Protein AF-A0A257YPQ4-F1 (afdb_monomer)

pLDDT: mean 84.29, std 14.27, range [33.12, 97.5]

Secondary structure (DSSP, 8-state):
-TTSSHHHHHHHHHHHH-PPTT--TTGGGS-GGG-SSSS-GGG--HHHHHHHS-TT--S--EEEE--HHHHHHHHHHIIIIIS--S-TT--HHHHHHHHHHTTTT-TTEEEETSS-GGGTS-TTSEEEEGGG-STTHHHHHHHHHTS--S-S-----S-S-SSTTPPPP---HHHHHHHHHHTHHHHHHHTPPP--SHHHHHTSPPP---S---------HHHHHHHHHHHHTT-

Structure (mmCIF, N/CA/C/O backbone):
data_AF-A0A257YPQ4-F1
#
_entry.id   AF-A0A257YPQ4-F1
#
loop_
_atom_site.group_PDB
_atom_site.id
_atom_site.type_symbol
_atom_site.label_atom_id
_atom_site.label_alt_id
_atom_site.label_comp_id
_atom_site.label_asym_id
_atom_site.label_entity_id
_atom_site.label_seq_id
_atom_site.pdbx_PDB_ins_code
_atom_site.Cartn_x
_atom_site.Cartn_y
_atom_site.Cartn_z
_atom_site.occupancy
_atom_site.B_iso_or_equiv
_atom_site.auth_seq_id
_atom_site.auth_comp_id
_atom_site.auth_asym_id
_atom_site.auth_atom_id
_atom_site.pdbx_PDB_model_num
ATOM 1 N N . MET A 1 1 ? -1.596 -0.341 5.872 1.00 55.66 1 MET A N 1
ATOM 2 C CA . MET A 1 1 ? -1.532 -0.815 4.466 1.00 55.66 1 MET A CA 1
ATOM 3 C C . MET A 1 1 ? -0.627 0.098 3.634 1.00 55.66 1 MET A C 1
ATOM 5 O O . MET A 1 1 ? -0.834 1.312 3.653 1.00 55.66 1 MET A O 1
ATOM 9 N N . PRO A 1 2 ? 0.365 -0.439 2.904 1.00 60.69 2 PRO A N 1
ATOM 10 C CA . PRO A 1 2 ? 1.370 0.381 2.224 1.00 60.69 2 PRO A CA 1
ATOM 11 C C . PRO A 1 2 ? 0.849 1.055 0.942 1.00 60.69 2 PRO A C 1
ATOM 13 O O . PRO A 1 2 ? 0.377 0.371 0.048 1.00 60.69 2 PRO A O 1
ATOM 16 N N . ILE A 1 3 ? 1.042 2.372 0.781 1.00 56.25 3 ILE A N 1
ATOM 17 C CA . ILE A 1 3 ? 0.835 3.110 -0.496 1.00 56.25 3 ILE A CA 1
ATOM 18 C C . ILE A 1 3 ? -0.650 3.325 -0.905 1.00 56.25 3 ILE A C 1
ATOM 20 O O . ILE A 1 3 ? -0.953 3.871 -1.966 1.00 56.25 3 ILE A O 1
ATOM 24 N N . PHE A 1 4 ? -1.597 3.032 -0.010 1.00 66.69 4 PHE A N 1
ATOM 25 C CA . PHE A 1 4 ? -3.045 3.232 -0.230 1.00 66.69 4 PHE A CA 1
ATOM 26 C C . PHE A 1 4 ? -3.613 4.457 0.499 1.00 66.69 4 PHE A C 1
ATOM 28 O O . PHE A 1 4 ? -4.721 4.419 1.027 1.00 66.69 4 PHE A O 1
ATOM 35 N N . GLY A 1 5 ? -2.817 5.517 0.658 1.00 66.12 5 GLY A N 1
ATOM 36 C CA . GLY A 1 5 ? -3.187 6.616 1.558 1.00 66.12 5 GLY A CA 1
ATOM 37 C C . GLY A 1 5 ? -3.148 6.222 3.041 1.00 66.12 5 GLY A C 1
ATOM 38 O O . GLY A 1 5 ? -3.743 6.903 3.870 1.00 66.12 5 GLY A O 1
ATOM 39 N N . GLY A 1 6 ? -2.423 5.148 3.390 1.00 79.62 6 GLY A N 1
ATOM 40 C CA . GLY A 1 6 ? -2.319 4.639 4.763 1.00 79.62 6 GLY A CA 1
ATOM 41 C C . GLY A 1 6 ? -1.943 5.723 5.773 1.00 79.62 6 GLY A C 1
ATOM 42 O O . GLY A 1 6 ? -2.628 5.873 6.771 1.00 79.62 6 GLY A O 1
ATOM 43 N N . THR A 1 7 ? -0.962 6.576 5.461 1.00 83.25 7 THR A N 1
ATOM 44 C CA . THR A 1 7 ? -0.578 7.698 6.337 1.00 83.25 7 THR A CA 1
ATOM 45 C C . THR A 1 7 ? -1.697 8.725 6.543 1.00 83.25 7 THR A C 1
ATOM 47 O O . THR A 1 7 ? -1.809 9.288 7.627 1.00 83.25 7 THR A O 1
ATOM 50 N N . SER A 1 8 ? -2.526 8.997 5.529 1.00 87.88 8 SER A N 1
ATOM 51 C CA . SER A 1 8 ? -3.687 9.886 5.684 1.00 87.88 8 SER A CA 1
ATOM 52 C C . SER A 1 8 ? -4.696 9.302 6.663 1.00 87.88 8 SER A C 1
ATOM 54 O O . SER A 1 8 ? -5.127 9.998 7.579 1.00 87.88 8 SER A O 1
ATOM 56 N N . VAL A 1 9 ? -5.025 8.019 6.496 1.00 90.12 9 VAL A N 1
ATOM 57 C CA . VAL A 1 9 ? -5.972 7.309 7.362 1.00 90.12 9 VAL A CA 1
ATOM 58 C C . VAL A 1 9 ? -5.413 7.163 8.779 1.00 90.12 9 VAL A C 1
ATOM 60 O O . VAL A 1 9 ? -6.106 7.489 9.732 1.00 90.12 9 VAL A O 1
ATOM 63 N N . GLU A 1 10 ? -4.155 6.750 8.938 1.00 89.69 10 GLU A N 1
ATOM 64 C CA . GLU A 1 10 ? -3.493 6.596 10.242 1.00 89.69 10 GLU A CA 1
ATOM 65 C C . GLU A 1 10 ? -3.461 7.916 11.024 1.00 89.69 10 GLU A C 1
ATOM 67 O O . GLU A 1 10 ? -3.798 7.936 12.209 1.00 89.69 10 GLU A O 1
ATOM 72 N N . ASN A 1 11 ? -3.105 9.028 10.369 1.00 89.25 11 ASN A N 1
ATOM 73 C CA . ASN A 1 11 ? -3.105 10.344 11.009 1.00 89.25 11 ASN A CA 1
ATOM 74 C C . ASN A 1 11 ? -4.519 10.765 11.406 1.00 89.25 11 ASN A C 1
ATOM 76 O O . ASN A 1 11 ? -4.722 11.190 12.537 1.00 89.25 11 ASN A O 1
ATOM 80 N N . TYR A 1 12 ? -5.494 10.599 10.508 1.00 92.38 12 TYR A N 1
ATOM 81 C CA . TYR A 1 12 ? -6.889 10.919 10.799 1.00 92.38 12 TYR A CA 1
ATOM 82 C C . TYR A 1 12 ? -7.423 10.116 11.991 1.00 92.38 12 TYR A C 1
ATOM 84 O O . TYR A 1 12 ? -8.017 10.683 12.906 1.00 92.38 12 TYR A O 1
ATOM 92 N N . LEU A 1 13 ? -7.177 8.802 12.015 1.00 92.88 13 LEU A N 1
ATOM 93 C CA . LEU A 1 13 ? -7.581 7.948 13.128 1.00 92.88 13 LEU A CA 1
ATOM 94 C C . LEU A 1 13 ? -6.874 8.352 14.425 1.00 92.88 13 LEU A C 1
ATOM 96 O O . LEU A 1 13 ? -7.512 8.375 15.470 1.00 92.88 13 LEU A O 1
ATOM 100 N N . THR A 1 14 ? -5.589 8.712 14.354 1.00 92.06 14 THR A N 1
ATOM 101 C CA . THR A 1 14 ? -4.826 9.155 15.528 1.00 92.06 14 THR A CA 1
ATOM 102 C C . THR A 1 14 ? -5.364 10.467 16.094 1.00 92.06 14 THR A C 1
ATOM 104 O O . THR A 1 14 ? -5.539 10.597 17.303 1.00 92.06 14 THR A O 1
ATOM 107 N N . GLU A 1 15 ? -5.646 11.440 15.228 1.00 91.81 15 GLU A N 1
ATOM 108 C CA . GLU A 1 15 ? -6.202 12.741 15.611 1.00 91.81 15 GLU A CA 1
ATOM 109 C C . GLU A 1 15 ? -7.610 12.604 16.203 1.00 91.81 15 GLU A C 1
ATOM 111 O O . GLU A 1 15 ? -7.955 13.325 17.137 1.00 91.81 15 GLU A O 1
ATOM 116 N N . ARG A 1 16 ? -8.420 11.678 15.677 1.00 92.56 16 ARG A N 1
ATOM 117 C CA . ARG A 1 16 ? -9.824 11.523 16.072 1.00 92.56 16 ARG A CA 1
ATOM 118 C C . ARG A 1 16 ? -10.040 10.586 17.262 1.00 92.56 16 ARG A C 1
ATOM 120 O O . ARG A 1 16 ? -10.900 10.864 18.090 1.00 92.56 16 ARG A O 1
ATOM 127 N N . PHE A 1 17 ? -9.298 9.485 17.341 1.00 92.44 17 PHE A N 1
ATOM 128 C CA . PHE A 1 17 ? -9.529 8.403 18.309 1.00 92.44 17 PHE A CA 1
ATOM 129 C C . PHE A 1 17 ? -8.345 8.159 19.253 1.00 92.44 17 PHE A C 1
ATOM 131 O O . PHE A 1 17 ? -8.442 7.328 20.154 1.00 92.44 17 PHE A O 1
ATOM 138 N N . GLY A 1 18 ? -7.241 8.891 19.084 1.00 91.88 18 GLY A N 1
ATOM 139 C CA . GLY A 1 18 ? -6.041 8.745 19.900 1.00 91.88 18 GLY A CA 1
ATOM 140 C C . GLY A 1 18 ? -5.050 7.705 19.361 1.00 91.88 18 GLY A C 1
ATOM 141 O O . GLY A 1 18 ? -5.155 7.260 18.219 1.00 91.88 18 GLY A O 1
ATOM 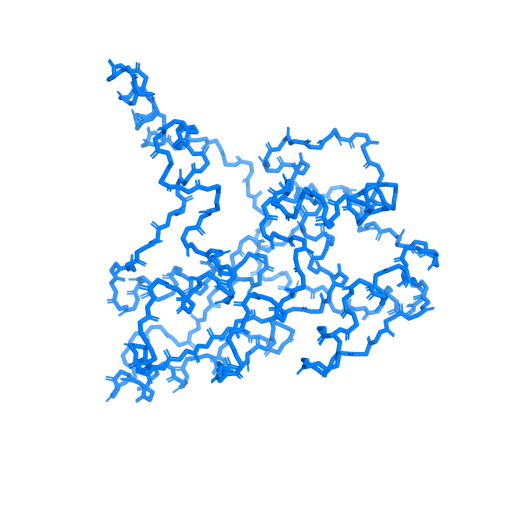142 N N . PRO A 1 19 ? -4.030 7.336 20.154 1.00 91.62 19 PRO A N 1
ATOM 143 C CA . PRO A 1 19 ? -2.912 6.523 19.682 1.00 91.62 19 PRO A CA 1
ATOM 144 C C . PRO A 1 19 ? -3.335 5.160 19.122 1.00 91.62 19 PRO A C 1
ATOM 146 O O . PRO A 1 19 ? -4.050 4.397 19.766 1.00 91.62 19 PRO A O 1
ATOM 149 N N . LEU A 1 20 ? -2.822 4.826 17.937 1.00 90.75 20 LEU A N 1
ATOM 150 C CA . LEU A 1 20 ? -3.055 3.534 17.299 1.00 90.75 20 LEU A CA 1
ATOM 151 C C . LEU A 1 20 ? -2.125 2.454 17.860 1.00 90.75 20 LEU A C 1
ATOM 153 O O . LEU A 1 20 ? -0.902 2.625 17.892 1.00 90.75 20 LEU A O 1
ATOM 157 N N . ALA A 1 21 ? -2.701 1.312 18.239 1.00 88.12 21 ALA A N 1
ATOM 158 C CA . ALA A 1 21 ? -1.931 0.115 18.555 1.00 88.12 21 ALA A CA 1
ATOM 159 C C . ALA A 1 21 ? -1.146 -0.363 17.324 1.00 88.12 21 ALA A C 1
ATOM 161 O O . ALA A 1 21 ? -1.598 -0.209 16.190 1.00 88.12 21 ALA A O 1
ATOM 162 N N . PHE A 1 22 ? 0.027 -0.954 17.563 1.00 85.25 22 PHE A N 1
ATOM 163 C CA . PHE A 1 22 ? 0.914 -1.488 16.522 1.00 85.25 22 PHE A CA 1
ATOM 164 C C . PHE A 1 22 ? 1.381 -0.473 15.469 1.00 85.25 22 PHE A C 1
ATOM 166 O O . PHE A 1 22 ? 1.917 -0.879 14.447 1.00 85.25 22 PHE A O 1
ATOM 173 N N . ASN A 1 23 ? 1.234 0.833 15.704 1.00 85.38 23 ASN A N 1
ATOM 174 C CA . ASN A 1 23 ? 1.702 1.834 14.756 1.00 85.38 23 ASN A CA 1
ATOM 175 C C . ASN A 1 23 ? 3.234 1.947 14.771 1.00 85.38 23 ASN A C 1
ATOM 177 O O . ASN A 1 23 ? 3.825 2.463 15.720 1.00 85.38 23 ASN A O 1
ATOM 181 N N . GLU A 1 24 ? 3.879 1.499 13.695 1.00 84.19 24 GLU A N 1
ATOM 182 C CA . GLU A 1 24 ? 5.336 1.539 13.543 1.00 84.19 24 GLU A CA 1
ATOM 183 C C . GLU A 1 24 ? 5.815 2.549 12.481 1.00 84.19 24 GLU A C 1
ATOM 185 O O . GLU A 1 24 ? 6.710 2.258 11.679 1.00 84.19 24 GLU A O 1
ATOM 190 N N . HIS A 1 25 ? 5.277 3.774 12.476 1.00 76.19 25 HIS A N 1
ATOM 191 C CA . HIS A 1 25 ? 5.641 4.824 11.504 1.00 76.19 25 HIS A CA 1
ATOM 192 C C . HIS A 1 25 ? 7.156 5.113 11.423 1.00 76.19 25 HIS A C 1
ATOM 194 O O . HIS A 1 25 ? 7.674 5.527 10.382 1.00 76.19 25 HIS A O 1
ATOM 200 N N . GLN A 1 26 ? 7.895 4.868 12.509 1.00 77.88 26 GLN A N 1
ATOM 201 C CA . GLN A 1 26 ? 9.347 5.067 12.609 1.00 77.88 26 GLN A CA 1
ATOM 202 C C . GLN A 1 26 ? 10.185 3.793 12.449 1.00 77.88 26 GLN A C 1
ATOM 204 O O . GLN A 1 26 ? 11.397 3.844 12.652 1.00 77.88 26 GLN A O 1
ATOM 209 N N . ARG A 1 27 ? 9.609 2.667 12.009 1.00 83.81 27 ARG A N 1
ATOM 210 C CA . ARG A 1 27 ? 10.336 1.392 11.846 1.00 83.81 27 ARG A CA 1
ATOM 211 C C . ARG A 1 27 ? 11.621 1.498 11.024 1.00 83.81 27 ARG A C 1
ATOM 213 O O . ARG A 1 27 ? 12.604 0.820 11.309 1.00 83.81 27 ARG A O 1
ATOM 220 N N . HIS A 1 28 ? 11.631 2.360 10.010 1.00 79.75 28 HIS A N 1
ATOM 221 C CA . HIS A 1 28 ? 12.799 2.612 9.161 1.00 79.75 28 HIS A CA 1
ATOM 222 C C . HIS A 1 28 ? 13.990 3.239 9.921 1.00 79.75 28 HIS A C 1
ATOM 224 O O . HIS A 1 28 ? 15.108 3.265 9.403 1.00 79.75 28 HIS A O 1
ATOM 230 N N . LEU A 1 29 ? 13.765 3.758 11.133 1.00 83.31 29 LEU A N 1
ATOM 231 C CA . LEU A 1 29 ? 14.794 4.227 12.063 1.00 83.31 29 LEU A CA 1
ATOM 232 C C . LEU A 1 29 ? 15.249 3.131 13.034 1.00 83.31 29 LEU A C 1
ATOM 234 O O . LEU A 1 29 ? 16.365 3.224 13.538 1.00 83.31 29 LEU A O 1
ATOM 238 N N . THR A 1 30 ? 14.427 2.103 13.262 1.00 83.81 30 THR A N 1
ATOM 239 C CA . THR A 1 30 ? 14.747 0.962 14.125 1.00 83.81 30 THR A CA 1
ATOM 240 C C . THR A 1 30 ? 15.747 0.035 13.423 1.00 83.81 30 THR A C 1
ATOM 242 O O . THR A 1 30 ? 15.452 -0.426 12.316 1.00 83.81 30 THR A O 1
ATOM 245 N N . PRO A 1 31 ? 16.912 -0.266 14.021 1.00 84.88 31 PRO A N 1
ATOM 246 C CA . PRO A 1 31 ? 17.883 -1.209 13.463 1.00 84.88 31 PRO A CA 1
ATOM 247 C C . PRO A 1 31 ? 17.318 -2.629 13.347 1.00 84.88 31 PRO A C 1
ATOM 249 O O . PRO A 1 31 ? 16.536 -3.053 14.194 1.00 84.88 31 PRO A O 1
ATOM 252 N N . ASP A 1 32 ? 17.758 -3.379 12.332 1.00 84.88 32 ASP A N 1
ATOM 253 C CA . ASP A 1 32 ? 17.185 -4.687 11.973 1.00 84.88 32 ASP A CA 1
ATOM 254 C C . ASP A 1 32 ? 17.152 -5.678 13.149 1.00 84.88 32 ASP A C 1
ATOM 256 O O . ASP A 1 32 ? 16.135 -6.325 13.368 1.00 84.88 32 ASP A O 1
ATOM 260 N N . ARG A 1 33 ? 18.211 -5.726 13.969 1.00 87.06 33 ARG A N 1
ATOM 261 C CA . ARG A 1 33 ? 18.305 -6.615 15.146 1.00 87.06 33 ARG A CA 1
ATOM 262 C C . ARG A 1 33 ? 17.286 -6.339 16.261 1.00 87.06 33 ARG A C 1
ATOM 264 O O . ARG A 1 33 ? 17.110 -7.189 17.122 1.00 87.06 33 ARG A O 1
ATOM 271 N N . PHE A 1 34 ? 16.657 -5.162 16.274 1.00 85.50 34 PHE A N 1
ATOM 272 C CA . PHE A 1 34 ? 15.617 -4.800 17.251 1.00 85.50 34 PHE A CA 1
ATOM 273 C C . PHE A 1 34 ? 14.212 -4.867 16.668 1.00 85.50 34 PHE A C 1
ATOM 275 O O . PHE A 1 34 ? 13.239 -4.552 17.352 1.00 85.50 34 PHE A O 1
ATOM 282 N N . ARG A 1 35 ? 14.081 -5.236 15.394 1.00 87.69 35 ARG A N 1
ATOM 283 C CA . ARG A 1 35 ? 12.773 -5.451 14.792 1.00 87.69 35 ARG A CA 1
ATOM 284 C C . ARG A 1 35 ? 12.288 -6.835 15.197 1.00 87.69 35 ARG A C 1
ATOM 286 O O . ARG A 1 35 ? 13.000 -7.818 15.039 1.00 87.69 35 ARG A O 1
ATOM 293 N N . TRP A 1 36 ? 11.057 -6.907 15.688 1.00 84.94 36 TRP A N 1
ATOM 294 C CA . TRP A 1 36 ? 10.425 -8.163 16.108 1.00 84.94 36 TRP A CA 1
ATOM 295 C C . TRP A 1 36 ? 10.036 -9.076 14.928 1.00 84.94 36 TRP A C 1
ATOM 297 O O . TRP A 1 36 ? 9.659 -10.227 15.115 1.00 84.94 36 TRP A O 1
ATOM 307 N N . SER A 1 37 ? 10.123 -8.562 13.704 1.00 86.12 37 SER A N 1
ATOM 308 C CA . SER A 1 37 ? 9.652 -9.192 12.470 1.00 86.12 37 SER A CA 1
ATOM 309 C C . SER A 1 37 ? 10.458 -8.681 11.276 1.00 86.12 37 SER A C 1
ATOM 311 O O . SER A 1 37 ? 11.159 -7.673 11.378 1.00 86.12 37 SER A O 1
ATOM 313 N N . VAL A 1 38 ? 10.308 -9.313 10.109 1.00 83.75 38 VAL A N 1
ATOM 314 C CA . VAL A 1 38 ? 10.795 -8.749 8.836 1.00 83.75 38 VAL A CA 1
ATOM 315 C C . VAL A 1 38 ? 9.950 -7.534 8.450 1.00 83.75 38 VAL A C 1
ATOM 317 O O . VAL A 1 38 ? 10.491 -6.462 8.162 1.00 83.75 38 VAL A O 1
ATOM 320 N N . GLU A 1 39 ? 8.625 -7.658 8.561 1.00 83.12 39 GLU A N 1
ATOM 321 C CA . GLU A 1 39 ? 7.676 -6.628 8.144 1.00 83.12 39 GLU A CA 1
ATOM 322 C C . GLU A 1 39 ? 7.108 -5.751 9.246 1.00 83.12 39 GLU A C 1
ATOM 324 O O . GLU A 1 39 ? 6.959 -6.181 10.383 1.00 83.12 39 GLU A O 1
ATOM 329 N N . SER A 1 40 ? 6.747 -4.520 8.894 1.00 83.38 40 SER A N 1
ATOM 330 C CA . SER A 1 40 ? 6.030 -3.644 9.806 1.00 83.38 40 SER A CA 1
ATOM 331 C C . SER A 1 40 ? 4.705 -4.252 10.233 1.00 83.38 40 SER A C 1
ATOM 333 O O . SER A 1 40 ? 3.986 -4.824 9.411 1.00 83.38 40 SER A O 1
ATOM 335 N N . ALA A 1 41 ? 4.347 -4.040 11.498 1.00 84.12 41 ALA A N 1
ATOM 336 C CA . ALA A 1 41 ? 3.028 -4.399 12.000 1.00 84.12 41 ALA A CA 1
ATOM 337 C C . ALA A 1 41 ? 1.888 -3.744 11.183 1.00 84.12 41 ALA A C 1
ATOM 339 O O . ALA A 1 41 ? 0.822 -4.332 11.022 1.00 84.12 41 ALA A O 1
ATOM 340 N N . ASN A 1 42 ? 2.147 -2.586 10.558 1.00 81.19 42 ASN A N 1
ATOM 341 C CA . ASN A 1 42 ? 1.202 -1.880 9.683 1.00 81.19 42 ASN A CA 1
ATOM 342 C C . ASN A 1 42 ? 0.950 -2.602 8.335 1.00 81.19 42 ASN A C 1
ATOM 344 O O . ASN A 1 42 ? 0.074 -2.176 7.567 1.00 81.19 42 ASN A O 1
ATOM 348 N N . HIS A 1 43 ? 1.737 -3.639 8.007 1.00 84.56 43 HIS A N 1
ATOM 349 C CA . HIS A 1 43 ? 1.765 -4.333 6.710 1.00 84.56 43 HIS A CA 1
ATOM 350 C C . HIS A 1 43 ? 1.786 -5.873 6.829 1.00 84.56 43 HIS A C 1
ATOM 352 O O . HIS A 1 43 ? 2.293 -6.554 5.935 1.00 84.56 43 HIS A O 1
ATOM 358 N N . ILE A 1 44 ? 1.270 -6.429 7.927 1.00 87.44 44 ILE A N 1
ATOM 359 C CA . ILE A 1 44 ? 1.183 -7.884 8.123 1.00 87.44 44 ILE A CA 1
ATOM 360 C C . ILE A 1 44 ? 0.245 -8.483 7.055 1.00 87.44 44 ILE A C 1
ATOM 362 O O . ILE A 1 44 ? -0.889 -8.017 6.940 1.00 87.44 44 ILE A O 1
ATOM 366 N N . PRO A 1 45 ? 0.671 -9.495 6.273 1.00 90.06 45 PRO A N 1
ATOM 367 C CA . PRO A 1 45 ? -0.231 -10.164 5.340 1.00 90.06 45 PRO A CA 1
ATOM 368 C C . PRO A 1 45 ? -1.278 -11.015 6.071 1.00 90.06 45 PRO A C 1
ATOM 370 O O . PRO A 1 45 ? -1.047 -11.477 7.190 1.00 90.06 45 PRO A O 1
ATOM 373 N N . VAL A 1 46 ? -2.425 -11.249 5.429 1.00 90.88 46 VAL A N 1
ATOM 374 C CA . VAL A 1 46 ? -3.594 -11.919 6.037 1.00 90.88 46 VAL A CA 1
ATOM 375 C C . VAL A 1 46 ? -3.224 -13.286 6.613 1.00 90.88 46 VAL A C 1
ATOM 377 O O . VAL A 1 46 ? -3.552 -13.584 7.755 1.00 90.88 46 VAL A O 1
ATOM 380 N N . ALA A 1 47 ? -2.429 -14.069 5.879 1.00 88.94 47 ALA A N 1
ATOM 381 C CA . ALA A 1 47 ? -1.994 -15.396 6.317 1.00 88.94 47 ALA A CA 1
ATOM 382 C C . ALA A 1 47 ? -1.205 -15.387 7.644 1.00 88.94 47 ALA A C 1
ATOM 384 O O . ALA A 1 47 ? -1.160 -16.392 8.354 1.00 88.94 47 ALA A O 1
ATOM 385 N N . GLN A 1 48 ? -0.549 -14.275 7.977 1.00 89.56 48 GLN A N 1
ATOM 386 C CA . GLN A 1 48 ? 0.152 -14.072 9.241 1.00 89.56 48 GLN A CA 1
ATOM 387 C C . GLN A 1 48 ? -0.779 -13.463 10.290 1.00 89.56 48 GLN A C 1
ATOM 389 O O . GLN A 1 48 ? -0.668 -13.826 11.458 1.00 89.56 48 GLN A O 1
ATOM 394 N N . LEU A 1 49 ? -1.703 -12.586 9.891 1.00 89.06 49 LEU A N 1
ATOM 395 C CA . LEU A 1 49 ? -2.713 -12.018 10.784 1.00 89.06 49 LEU A CA 1
ATOM 396 C C . LEU A 1 49 ? -3.539 -13.125 11.457 1.00 89.06 49 LEU A C 1
ATOM 398 O O . LEU A 1 49 ? -3.658 -13.126 12.681 1.00 89.06 49 LEU A O 1
ATOM 402 N N . ASP A 1 50 ? -3.981 -14.117 10.680 1.00 88.75 50 ASP A N 1
ATOM 403 C CA . ASP A 1 50 ? -4.786 -15.258 11.150 1.00 88.75 50 ASP A CA 1
ATOM 404 C C . ASP A 1 50 ? -4.028 -16.189 12.112 1.00 88.75 50 ASP A C 1
ATOM 406 O O . ASP A 1 50 ? -4.626 -16.986 12.832 1.00 88.75 50 ASP A O 1
ATOM 410 N N . ARG A 1 51 ? -2.692 -16.105 12.138 1.00 91.31 51 ARG A N 1
ATOM 411 C CA . ARG A 1 51 ? -1.849 -16.839 13.097 1.00 91.31 51 ARG A CA 1
ATOM 412 C C . ARG A 1 51 ? -1.617 -16.066 14.387 1.00 91.31 51 ARG A C 1
ATOM 414 O O . ARG A 1 51 ? -1.315 -16.674 15.409 1.00 91.31 51 ARG A O 1
ATOM 421 N N . LEU A 1 52 ? -1.678 -14.738 14.320 1.00 90.06 52 LEU A N 1
ATOM 422 C CA . LEU A 1 52 ? -1.397 -13.849 15.446 1.00 90.06 52 LEU A CA 1
ATOM 423 C C . LEU A 1 52 ? -2.647 -13.562 16.276 1.00 90.06 52 LEU A C 1
ATOM 425 O O . LEU A 1 52 ? -2.537 -13.366 17.484 1.00 90.06 52 LEU A O 1
ATOM 429 N N . PHE A 1 53 ? -3.818 -13.545 15.642 1.00 91.50 53 PHE A N 1
ATOM 430 C CA . PHE A 1 53 ? -5.081 -13.216 16.289 1.00 91.50 53 PHE A CA 1
ATOM 431 C C . PHE A 1 53 ? -6.103 -14.330 16.065 1.00 91.50 53 PHE A C 1
ATOM 433 O O . PHE A 1 53 ? -6.231 -14.821 14.944 1.00 91.50 53 PHE A O 1
ATOM 440 N N . PRO A 1 54 ? -6.849 -14.738 17.106 1.00 91.44 54 PRO A N 1
ATOM 441 C CA . PRO A 1 54 ? -7.895 -15.731 16.938 1.00 91.44 54 PRO A CA 1
ATOM 442 C C . PRO A 1 54 ? -9.052 -15.173 16.089 1.00 91.44 54 PRO A C 1
ATOM 444 O O . PRO A 1 54 ? -9.269 -13.954 16.049 1.00 91.44 54 PRO A O 1
ATOM 447 N N . PRO A 1 55 ? -9.852 -16.045 15.451 1.00 87.31 55 PRO A N 1
ATOM 448 C CA . PRO A 1 55 ? -11.074 -15.628 14.774 1.00 87.31 55 PRO A CA 1
ATOM 449 C C . PRO A 1 55 ? -11.976 -14.791 15.692 1.00 87.31 55 PRO A C 1
ATOM 451 O O . PRO A 1 55 ? -12.141 -15.105 16.870 1.00 87.31 55 PRO A O 1
ATOM 454 N N . GLY A 1 56 ? -12.560 -13.717 15.155 1.00 87.88 56 GLY A N 1
ATOM 455 C CA . GLY A 1 56 ? -13.449 -12.821 15.906 1.00 87.88 56 GLY A CA 1
ATOM 456 C C . GLY A 1 56 ? -12.747 -11.825 16.837 1.00 87.88 56 GLY A C 1
ATOM 457 O O . GLY A 1 56 ? -13.427 -11.026 17.474 1.00 87.88 56 GLY A O 1
ATOM 458 N N . TRP A 1 57 ? -11.409 -11.819 16.898 1.00 92.75 57 TRP A N 1
ATOM 459 C CA . TRP A 1 57 ? -10.659 -10.836 17.689 1.00 92.75 57 TRP A CA 1
ATOM 460 C C . TRP A 1 57 ? -10.944 -9.389 17.264 1.00 92.75 57 TRP A C 1
ATOM 462 O O . TRP A 1 57 ? -11.065 -8.491 18.095 1.00 92.75 57 TRP A O 1
ATOM 472 N N . PHE A 1 58 ? -11.058 -9.156 15.956 1.00 91.62 58 PHE A N 1
ATOM 473 C CA . PHE A 1 58 ? -11.405 -7.852 15.410 1.00 91.62 58 PHE A CA 1
ATOM 474 C C . PHE A 1 58 ? -12.924 -7.727 15.291 1.00 91.62 58 PHE A C 1
ATOM 476 O O . PHE A 1 58 ? -13.544 -8.444 14.510 1.00 91.62 58 PHE A O 1
ATOM 483 N N . ALA A 1 59 ? -13.510 -6.773 16.020 1.00 91.44 59 ALA A N 1
ATOM 484 C CA . ALA A 1 59 ? -14.938 -6.459 15.914 1.00 91.44 59 ALA A CA 1
ATOM 485 C C . ALA A 1 59 ? -15.321 -5.965 14.511 1.00 91.44 59 ALA A C 1
ATOM 487 O O . ALA A 1 59 ? -16.443 -6.167 14.056 1.00 91.44 59 ALA A O 1
ATOM 488 N N . SER A 1 60 ? -14.382 -5.307 13.829 1.00 93.25 60 SER A N 1
ATOM 489 C CA . SER A 1 60 ? -14.545 -4.886 12.448 1.00 93.25 60 SER A CA 1
ATOM 490 C C . SER A 1 60 ? -13.193 -4.665 11.775 1.00 93.25 60 SER A C 1
ATOM 492 O O . SER A 1 60 ? -12.178 -4.458 12.443 1.00 93.25 60 SER A O 1
ATOM 494 N N . SER A 1 61 ? -13.175 -4.676 10.443 1.00 93.56 61 SER A N 1
ATOM 495 C CA . SER A 1 61 ? -11.984 -4.371 9.652 1.00 93.56 61 SER A CA 1
ATOM 496 C C . SER A 1 61 ? -12.348 -3.618 8.378 1.00 93.56 61 SER A C 1
ATOM 498 O O . SER A 1 61 ? -13.412 -3.814 7.790 1.00 93.56 61 SER A O 1
ATOM 500 N N . PHE A 1 62 ? -11.461 -2.728 7.952 1.00 95.12 62 PHE A N 1
ATOM 501 C CA . PHE A 1 62 ? -11.571 -2.051 6.670 1.00 95.12 62 PHE A CA 1
ATOM 502 C C . PHE A 1 62 ? -10.195 -1.879 6.043 1.00 95.12 62 PHE A C 1
ATOM 504 O O . PHE A 1 62 ? -9.176 -1.913 6.735 1.00 95.12 62 PHE A O 1
ATOM 511 N N . ALA A 1 63 ? -10.171 -1.680 4.732 1.00 93.94 63 ALA A N 1
ATOM 512 C CA . ALA A 1 63 ? -8.952 -1.418 3.994 1.00 93.94 63 ALA A CA 1
ATOM 513 C C . ALA A 1 63 ? -9.180 -0.362 2.922 1.00 93.94 63 ALA A C 1
ATOM 515 O O . ALA A 1 63 ? -10.221 -0.332 2.264 1.00 93.94 63 ALA A O 1
ATOM 516 N N . THR A 1 64 ? -8.163 0.469 2.721 1.00 92.62 64 THR A N 1
ATOM 517 C CA . THR A 1 64 ? -8.042 1.248 1.498 1.00 92.62 64 THR A CA 1
ATOM 518 C C . THR A 1 64 ? -7.286 0.441 0.453 1.00 92.62 64 THR A C 1
ATOM 520 O O . THR A 1 64 ? -6.249 -0.155 0.754 1.00 92.62 64 THR A O 1
ATOM 523 N N . VAL A 1 65 ? -7.806 0.424 -0.770 1.00 93.88 65 VAL A N 1
ATOM 524 C CA . VAL A 1 65 ? -7.188 -0.229 -1.930 1.00 93.88 65 VAL A CA 1
ATOM 525 C C . VAL A 1 65 ? -6.947 0.788 -3.037 1.00 93.88 65 VAL A C 1
ATOM 527 O O . VAL A 1 65 ? -7.499 1.886 -3.015 1.00 93.88 65 VAL A O 1
ATOM 530 N N . ARG A 1 66 ? -6.075 0.454 -3.981 1.00 91.94 66 ARG A N 1
ATOM 531 C CA . ARG A 1 66 ? -5.732 1.301 -5.126 1.00 91.94 66 ARG A CA 1
ATOM 532 C C . ARG A 1 66 ? -5.533 0.438 -6.361 1.00 91.94 66 ARG A C 1
ATOM 534 O O . ARG A 1 66 ? -5.052 -0.693 -6.253 1.00 91.94 66 ARG A O 1
ATOM 541 N N . HIS A 1 67 ? -5.804 0.991 -7.536 1.00 93.75 67 HIS A N 1
ATOM 542 C CA . HIS A 1 67 ? -5.511 0.347 -8.805 1.00 93.75 67 HIS A CA 1
ATOM 543 C C . HIS A 1 67 ? -4.030 -0.103 -8.837 1.00 93.75 67 HIS A C 1
ATOM 545 O O . HIS A 1 67 ? -3.140 0.689 -8.487 1.00 93.75 67 HIS A O 1
ATOM 551 N N . PRO A 1 68 ? -3.720 -1.344 -9.268 1.00 94.69 68 PRO A N 1
ATOM 552 C CA . PRO A 1 68 ? -2.368 -1.900 -9.165 1.00 94.69 68 PRO A CA 1
ATOM 553 C C . PRO A 1 68 ? -1.264 -1.063 -9.832 1.00 94.69 68 PRO A C 1
ATOM 555 O O . PRO A 1 68 ? -0.194 -0.886 -9.255 1.00 94.69 68 PRO A O 1
ATOM 558 N N . LEU A 1 69 ? -1.518 -0.476 -11.009 1.00 93.31 69 LEU A N 1
ATOM 559 C CA . LEU A 1 69 ? -0.536 0.367 -11.713 1.00 93.31 69 LEU A CA 1
ATOM 560 C C . LEU A 1 69 ? -0.089 1.632 -10.946 1.00 93.31 69 LEU A C 1
ATOM 562 O O . LEU A 1 69 ? 1.104 1.749 -10.659 1.00 93.31 69 LEU A O 1
ATOM 566 N N . PRO A 1 70 ? -0.966 2.582 -10.576 1.00 89.44 70 PRO A N 1
ATOM 567 C CA . PRO A 1 70 ? -0.542 3.778 -9.854 1.00 89.44 70 PRO A CA 1
ATOM 568 C C . PRO A 1 70 ? 0.001 3.449 -8.454 1.00 89.44 70 PRO A C 1
ATOM 570 O O . PRO A 1 70 ? 0.883 4.151 -7.953 1.00 89.44 70 PRO A O 1
ATOM 573 N N . ARG A 1 71 ? -0.444 2.343 -7.840 1.00 90.50 71 ARG A N 1
ATOM 574 C CA . ARG A 1 71 ? 0.174 1.793 -6.626 1.00 90.50 71 ARG A CA 1
ATOM 575 C C . ARG A 1 71 ? 1.628 1.373 -6.874 1.00 90.50 71 ARG A C 1
ATOM 577 O O . ARG A 1 71 ? 2.507 1.776 -6.115 1.00 90.50 71 ARG A O 1
ATOM 584 N N . LEU A 1 72 ? 1.893 0.612 -7.934 1.00 92.50 72 LEU A N 1
ATOM 585 C CA . LEU A 1 72 ? 3.234 0.149 -8.296 1.00 92.50 72 LEU A CA 1
ATOM 586 C C . LEU A 1 72 ? 4.178 1.313 -8.634 1.00 92.50 72 LEU A C 1
ATOM 588 O O . LEU A 1 72 ? 5.319 1.333 -8.174 1.00 92.50 72 LEU A O 1
ATOM 592 N N . VAL A 1 73 ? 3.699 2.312 -9.381 1.00 90.56 73 VAL A N 1
ATOM 593 C CA . VAL A 1 73 ? 4.455 3.546 -9.673 1.00 90.56 73 VAL A CA 1
ATOM 594 C C . VAL A 1 73 ? 4.816 4.278 -8.380 1.00 90.56 73 VAL A C 1
ATOM 596 O O . VAL A 1 73 ? 5.953 4.709 -8.191 1.00 90.56 73 VAL A O 1
ATOM 599 N N . SER A 1 74 ? 3.874 4.379 -7.444 1.00 87.31 74 SER A N 1
ATOM 600 C CA . SER A 1 74 ? 4.140 4.989 -6.145 1.00 87.31 74 SER A CA 1
ATOM 601 C C . SER A 1 74 ? 5.134 4.166 -5.308 1.00 87.31 74 SER A C 1
ATOM 603 O O . SER A 1 74 ? 6.011 4.756 -4.675 1.00 87.31 74 SER A O 1
ATOM 605 N N . ALA A 1 75 ? 5.088 2.828 -5.377 1.00 90.25 75 ALA A N 1
ATOM 606 C CA . ALA A 1 75 ? 6.068 1.944 -4.738 1.00 90.25 75 ALA A CA 1
ATOM 607 C C . ALA A 1 75 ? 7.480 2.149 -5.291 1.00 90.25 75 ALA A C 1
ATOM 609 O O . ALA A 1 75 ? 8.429 2.274 -4.516 1.00 90.25 75 ALA A O 1
ATOM 610 N N . PHE A 1 76 ? 7.614 2.228 -6.615 1.00 91.88 76 PHE A N 1
ATOM 611 C CA . PHE A 1 76 ? 8.885 2.489 -7.282 1.00 91.88 76 PHE A CA 1
ATOM 612 C C . PHE A 1 76 ? 9.544 3.757 -6.738 1.00 91.88 76 PHE A C 1
ATOM 614 O O . PHE A 1 76 ? 10.669 3.712 -6.235 1.00 91.88 76 PHE A O 1
ATOM 621 N N . PHE A 1 77 ? 8.820 4.877 -6.760 1.00 88.06 77 PHE A N 1
ATOM 622 C CA . PHE A 1 77 ? 9.370 6.139 -6.285 1.00 88.06 77 PHE A CA 1
ATOM 623 C C . PHE A 1 77 ? 9.582 6.172 -4.770 1.00 88.06 77 PHE A C 1
ATOM 625 O O . PHE A 1 77 ? 10.578 6.724 -4.309 1.00 88.06 77 PHE A O 1
ATOM 632 N N . PHE A 1 78 ? 8.719 5.532 -3.977 1.00 86.62 78 PHE A N 1
ATOM 633 C CA . PHE A 1 78 ? 8.951 5.388 -2.540 1.00 86.62 78 PHE A CA 1
ATOM 634 C C . PHE A 1 78 ? 10.285 4.676 -2.264 1.00 86.62 78 PHE A C 1
ATOM 636 O O . PHE A 1 78 ? 11.110 5.155 -1.482 1.00 86.62 78 PHE A O 1
ATOM 643 N N . TRP A 1 79 ? 10.554 3.561 -2.945 1.00 89.19 79 TRP A N 1
ATOM 644 C CA . TRP A 1 79 ? 11.788 2.805 -2.736 1.00 89.19 79 TRP A CA 1
ATOM 645 C C . TRP A 1 79 ? 13.033 3.490 -3.314 1.00 89.19 79 TRP A C 1
ATOM 647 O O . TRP A 1 79 ? 14.123 3.369 -2.742 1.00 89.19 79 TRP A O 1
ATOM 657 N N . ARG A 1 80 ? 12.880 4.232 -4.413 1.00 90.56 80 ARG A N 1
ATOM 658 C CA . ARG A 1 80 ? 13.960 4.969 -5.080 1.00 90.56 80 ARG A CA 1
ATOM 659 C C . ARG A 1 80 ? 14.308 6.278 -4.381 1.00 90.56 80 ARG A C 1
ATOM 661 O O . ARG A 1 80 ? 15.468 6.500 -4.048 1.00 90.56 80 ARG A O 1
ATOM 668 N N . ASP A 1 81 ? 13.323 7.125 -4.113 1.00 86.38 81 ASP A N 1
ATOM 669 C CA . ASP A 1 81 ? 13.550 8.497 -3.658 1.00 86.38 81 ASP A CA 1
ATOM 670 C C . ASP A 1 81 ? 13.499 8.633 -2.132 1.00 86.38 81 ASP A C 1
ATOM 672 O O . ASP A 1 81 ? 14.370 9.285 -1.545 1.00 86.38 81 ASP A O 1
ATOM 676 N N . PHE A 1 82 ? 12.535 7.985 -1.470 1.00 82.56 82 PHE A N 1
ATOM 677 C CA . PHE A 1 82 ? 12.407 8.056 -0.010 1.00 82.56 82 PHE A CA 1
ATOM 678 C C . PHE A 1 82 ? 13.343 7.072 0.696 1.00 82.56 82 PHE A C 1
ATOM 680 O O . PHE A 1 82 ? 14.176 7.478 1.510 1.00 82.56 82 PHE A O 1
ATOM 687 N N . MET A 1 83 ? 13.254 5.783 0.355 1.00 85.00 83 MET A N 1
ATOM 688 C CA . MET A 1 83 ? 14.072 4.741 0.987 1.00 85.00 83 MET A CA 1
ATOM 689 C C . MET A 1 83 ? 15.503 4.687 0.445 1.00 85.00 83 MET A C 1
ATOM 691 O O . MET A 1 83 ? 16.375 4.141 1.120 1.00 85.00 83 MET A O 1
ATOM 695 N N . LYS A 1 84 ? 15.759 5.248 -0.746 1.00 88.56 84 LYS A N 1
ATOM 696 C CA . LYS A 1 84 ? 17.080 5.265 -1.403 1.00 88.56 84 LYS A CA 1
ATOM 697 C C . LYS A 1 84 ? 17.694 3.871 -1.574 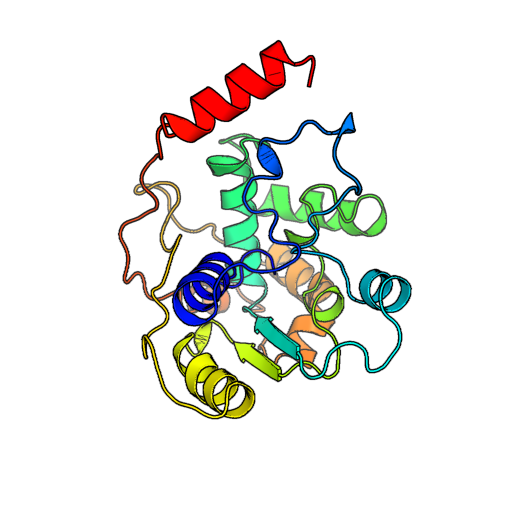1.00 88.56 84 LYS A C 1
ATOM 699 O O . LYS A 1 84 ? 18.899 3.691 -1.414 1.00 88.56 84 LYS A O 1
ATOM 704 N N . ARG A 1 85 ? 16.857 2.871 -1.870 1.00 89.19 85 ARG A N 1
ATOM 705 C CA . ARG A 1 85 ? 17.271 1.469 -2.092 1.00 89.19 85 ARG A CA 1
ATOM 706 C C . ARG A 1 85 ? 17.240 1.049 -3.556 1.00 89.19 85 ARG A C 1
ATOM 708 O O . ARG A 1 85 ? 17.670 -0.053 -3.881 1.00 89.19 85 ARG A O 1
ATOM 715 N N . ILE A 1 86 ? 16.748 1.919 -4.428 1.00 92.62 86 ILE A N 1
ATOM 716 C CA . ILE A 1 86 ? 16.813 1.772 -5.879 1.00 92.62 86 ILE A CA 1
AT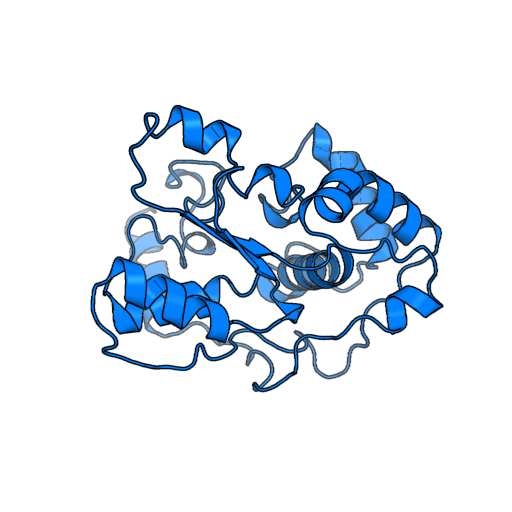OM 717 C C . ILE A 1 86 ? 17.663 2.942 -6.410 1.00 92.62 86 ILE A C 1
ATOM 719 O O . ILE A 1 86 ? 17.462 4.069 -5.950 1.00 92.62 86 ILE A O 1
ATOM 723 N N . PRO A 1 87 ? 18.617 2.711 -7.331 1.00 92.38 87 PRO A N 1
ATOM 724 C CA . PRO A 1 87 ? 19.389 3.786 -7.951 1.00 92.38 87 PRO A CA 1
ATOM 725 C C . PRO A 1 87 ? 18.491 4.809 -8.652 1.00 92.38 87 PRO A C 1
ATOM 727 O O . PRO A 1 87 ? 17.457 4.450 -9.208 1.00 92.38 87 PRO A O 1
ATOM 730 N N . LEU A 1 88 ? 18.908 6.079 -8.687 1.00 90.44 88 LEU A N 1
ATOM 731 C CA . LEU A 1 88 ? 18.158 7.120 -9.403 1.00 90.44 88 LEU A CA 1
ATOM 732 C C . LEU A 1 88 ? 18.074 6.867 -10.913 1.00 90.44 88 LEU A C 1
ATOM 734 O O . LEU A 1 88 ? 17.107 7.284 -11.532 1.00 90.44 88 LEU A O 1
ATOM 738 N N . SER A 1 89 ? 19.057 6.160 -11.472 1.00 91.94 89 SER A N 1
ATOM 739 C CA . SER A 1 89 ? 19.105 5.736 -12.875 1.00 91.94 89 SER A CA 1
ATOM 740 C C . SER A 1 89 ? 18.280 4.481 -13.176 1.00 91.94 89 SER A C 1
ATOM 742 O O . SER A 1 89 ? 18.350 3.959 -14.284 1.00 91.94 89 SER A O 1
ATOM 744 N N . ALA A 1 90 ? 17.571 3.922 -12.191 1.00 93.69 90 ALA A N 1
ATOM 745 C CA . ALA A 1 90 ? 16.742 2.755 -12.436 1.00 93.69 90 ALA A CA 1
ATOM 746 C C . ALA A 1 90 ? 15.531 3.134 -13.290 1.00 93.69 90 ALA A C 1
ATOM 748 O O . ALA A 1 90 ? 14.793 4.055 -12.950 1.00 93.69 90 ALA A O 1
ATOM 749 N N . GLU A 1 91 ? 15.289 2.356 -14.339 1.00 94.62 91 GLU A N 1
ATOM 750 C CA . GLU A 1 91 ? 14.107 2.491 -15.183 1.00 94.62 91 GLU A CA 1
ATOM 751 C C . GLU A 1 91 ? 12.941 1.678 -14.619 1.00 94.62 91 GLU A C 1
ATOM 753 O O . GLU A 1 91 ? 13.100 0.497 -14.298 1.00 94.62 91 GLU A O 1
ATOM 758 N N . PHE A 1 92 ? 11.752 2.284 -14.539 1.00 95.00 92 PHE A N 1
ATOM 759 C CA . PHE A 1 92 ? 10.557 1.672 -13.939 1.00 95.00 92 PHE A CA 1
ATOM 760 C C . PHE A 1 92 ? 10.231 0.293 -14.525 1.00 95.00 92 PHE A C 1
ATOM 762 O O . PHE A 1 92 ? 10.011 -0.664 -13.785 1.00 95.00 92 PHE A O 1
ATOM 769 N N . ASN A 1 93 ? 10.236 0.183 -15.858 1.00 96.81 93 ASN A N 1
ATOM 770 C CA . ASN A 1 93 ? 9.919 -1.060 -16.558 1.00 96.81 93 ASN A CA 1
ATOM 771 C C . ASN A 1 93 ? 10.913 -2.173 -16.193 1.00 96.81 93 ASN A C 1
ATOM 773 O O . ASN A 1 93 ? 10.505 -3.244 -15.757 1.00 96.81 93 ASN A O 1
ATOM 777 N N . ALA A 1 94 ? 12.216 -1.901 -16.307 1.00 97.44 94 ALA A N 1
ATOM 778 C CA . ALA A 1 94 ? 13.261 -2.870 -15.978 1.00 97.44 94 ALA A CA 1
ATOM 779 C C . ALA A 1 94 ? 13.243 -3.253 -14.490 1.00 97.44 94 ALA A C 1
ATOM 781 O O . ALA A 1 94 ? 13.422 -4.419 -14.136 1.00 97.44 94 ALA A O 1
ATOM 782 N N . TRP A 1 95 ? 12.982 -2.278 -13.616 1.00 97.25 95 TRP A N 1
ATOM 783 C CA . TRP A 1 95 ? 12.838 -2.517 -12.188 1.00 97.25 95 TRP A CA 1
ATOM 784 C C . TRP A 1 95 ? 11.667 -3.454 -11.881 1.00 97.25 95 TRP A C 1
ATOM 786 O O . TRP A 1 95 ? 11.865 -4.412 -11.136 1.00 97.25 95 TRP A O 1
ATOM 796 N N . PHE A 1 96 ? 10.480 -3.225 -12.454 1.00 97.44 96 PHE A N 1
ATOM 797 C CA . PHE A 1 96 ? 9.323 -4.072 -12.161 1.00 97.44 96 PHE A CA 1
ATOM 798 C C . PHE A 1 96 ? 9.502 -5.494 -12.689 1.00 97.44 96 PHE A C 1
ATOM 800 O O . PHE A 1 96 ? 9.191 -6.433 -11.966 1.00 97.44 96 PHE A O 1
ATOM 807 N N . GLN A 1 97 ? 10.067 -5.671 -13.888 1.00 97.25 97 GLN A N 1
ATOM 808 C CA . GLN A 1 97 ? 10.377 -7.003 -14.428 1.00 97.25 97 GLN A CA 1
ATOM 809 C C . GLN A 1 97 ? 11.263 -7.799 -13.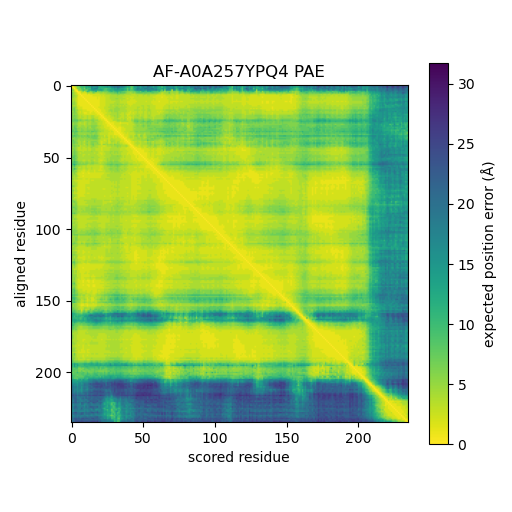458 1.00 97.25 97 GLN A C 1
ATOM 811 O O . GLN A 1 97 ? 10.956 -8.941 -13.118 1.00 97.25 97 GLN A O 1
ATOM 816 N N . LYS A 1 98 ? 12.323 -7.164 -12.941 1.00 96.06 98 LYS A N 1
ATOM 817 C CA . LYS A 1 98 ? 13.195 -7.774 -11.933 1.00 96.06 98 LYS A CA 1
ATOM 818 C C . LYS A 1 98 ? 12.455 -8.049 -10.624 1.00 96.06 98 LYS A C 1
ATOM 820 O O . LYS A 1 98 ? 12.566 -9.139 -10.078 1.00 96.06 98 LYS A O 1
ATOM 825 N N . ALA A 1 99 ? 11.726 -7.063 -10.110 1.00 96.06 99 ALA A N 1
ATOM 826 C CA . ALA A 1 99 ? 11.045 -7.179 -8.828 1.00 96.06 99 ALA A CA 1
ATOM 827 C C . ALA A 1 99 ? 9.967 -8.273 -8.852 1.00 96.06 99 ALA A C 1
ATOM 829 O O . ALA A 1 99 ? 9.858 -9.030 -7.894 1.00 96.06 99 ALA A O 1
ATOM 830 N N . ALA A 1 100 ? 9.221 -8.392 -9.952 1.00 96.44 100 ALA A N 1
ATOM 831 C CA . ALA A 1 100 ? 8.212 -9.423 -10.150 1.00 96.44 100 ALA A CA 1
ATOM 832 C C . ALA A 1 100 ? 8.820 -10.831 -10.211 1.00 96.44 100 ALA A C 1
ATOM 834 O O . ALA A 1 100 ? 8.282 -11.742 -9.593 1.00 96.44 100 ALA A O 1
ATOM 835 N N . ALA A 1 101 ? 9.960 -11.003 -10.889 1.00 96.06 101 ALA A N 1
ATOM 836 C CA . ALA A 1 101 ? 10.667 -12.287 -10.940 1.00 96.06 101 ALA A CA 1
ATOM 837 C C . ALA A 1 101 ? 11.165 -12.759 -9.559 1.00 96.06 101 ALA A C 1
ATOM 839 O O . ALA A 1 101 ? 11.396 -13.946 -9.346 1.00 96.06 101 ALA A O 1
ATOM 840 N N . GLU A 1 102 ? 11.334 -11.833 -8.614 1.00 95.12 102 GLU A N 1
ATOM 841 C CA . GLU A 1 102 ? 11.784 -12.123 -7.253 1.00 95.12 102 GLU A CA 1
ATOM 842 C C . GLU A 1 102 ? 10.621 -12.281 -6.253 1.00 95.12 102 GLU A C 1
ATOM 844 O O . GLU A 1 102 ? 10.877 -12.634 -5.104 1.00 95.12 102 GLU A O 1
ATOM 849 N N . LEU A 1 103 ? 9.358 -12.046 -6.643 1.00 92.81 103 LEU A N 1
ATOM 850 C CA . LEU A 1 103 ? 8.225 -12.020 -5.701 1.00 92.81 103 LEU A CA 1
ATOM 851 C C . LEU A 1 103 ? 8.030 -13.339 -4.947 1.00 92.81 103 LEU A C 1
ATOM 853 O O . LEU A 1 103 ? 7.783 -13.306 -3.744 1.00 92.81 103 LEU A O 1
ATOM 857 N N . ASP A 1 104 ? 8.192 -14.479 -5.615 1.00 91.12 104 ASP A N 1
ATOM 858 C CA . ASP A 1 104 ? 7.957 -15.787 -4.992 1.00 91.12 104 ASP A CA 1
ATOM 859 C C . ASP A 1 104 ? 9.075 -16.187 -4.020 1.00 91.12 104 ASP A C 1
ATOM 861 O O . ASP A 1 104 ? 8.841 -16.877 -3.029 1.00 91.12 104 ASP A O 1
ATOM 865 N N . THR A 1 105 ? 10.305 -15.740 -4.282 1.00 94.31 105 THR A N 1
ATOM 866 C CA . THR A 1 105 ? 11.495 -16.135 -3.505 1.00 94.31 105 THR A CA 1
ATOM 867 C C . THR A 1 105 ? 11.892 -15.098 -2.456 1.00 94.31 105 THR A C 1
ATOM 869 O O . THR A 1 105 ? 12.493 -15.436 -1.436 1.00 94.31 105 THR A O 1
ATOM 872 N N . ALA A 1 106 ? 11.543 -13.832 -2.678 1.00 92.88 106 ALA A N 1
ATOM 873 C CA . ALA A 1 106 ? 11.852 -12.705 -1.811 1.00 92.88 106 ALA A CA 1
ATOM 874 C C . ALA A 1 106 ? 10.668 -11.714 -1.717 1.00 92.88 106 ALA A C 1
ATOM 876 O O . ALA A 1 106 ? 10.844 -10.514 -1.972 1.00 92.88 106 ALA A O 1
ATOM 877 N N . PRO A 1 107 ? 9.474 -12.165 -1.274 1.00 90.69 107 PRO A N 1
ATOM 878 C CA . PRO A 1 107 ? 8.239 -11.367 -1.278 1.00 90.69 107 PRO A CA 1
ATOM 879 C C . PRO A 1 107 ? 8.327 -10.056 -0.487 1.00 90.69 107 PRO A C 1
ATOM 881 O O . PRO A 1 107 ? 7.596 -9.108 -0.762 1.00 90.69 107 PRO A O 1
ATOM 884 N N . TYR A 1 108 ? 9.241 -9.983 0.485 1.00 90.06 108 TYR A N 1
ATOM 885 C CA . TYR A 1 108 ? 9.429 -8.829 1.369 1.00 90.06 108 TYR A CA 1
ATOM 886 C C . TYR A 1 108 ? 10.658 -7.975 1.022 1.00 90.06 108 TYR A C 1
ATOM 888 O O . TYR A 1 108 ? 11.058 -7.118 1.812 1.00 90.06 108 TYR A O 1
ATOM 896 N N . ARG A 1 109 ? 11.283 -8.164 -0.151 1.00 89.50 109 ARG A N 1
ATOM 897 C CA . ARG A 1 109 ? 12.456 -7.369 -0.570 1.00 89.50 109 ARG A CA 1
ATOM 898 C C 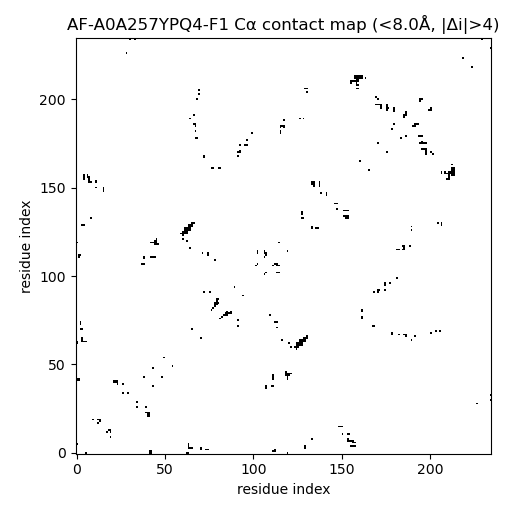. ARG A 1 109 ? 12.172 -5.867 -0.576 1.00 89.50 109 ARG A C 1
ATOM 900 O O . ARG A 1 109 ? 12.981 -5.065 -0.108 1.00 89.50 109 ARG A O 1
ATOM 907 N N . TYR A 1 110 ? 11.008 -5.504 -1.098 1.00 88.38 110 TYR A N 1
ATOM 908 C CA . TYR A 1 110 ? 10.466 -4.144 -1.115 1.00 88.38 110 TYR A CA 1
ATOM 909 C C . TYR A 1 110 ? 9.393 -3.994 -0.049 1.00 88.38 110 TYR A C 1
ATOM 911 O O . TYR A 1 110 ? 8.383 -3.305 -0.211 1.00 88.38 110 TYR A O 1
ATOM 919 N N . GLY A 1 111 ? 9.600 -4.707 1.045 1.00 85.56 111 GLY A N 1
ATOM 920 C CA . GLY A 1 111 ? 8.549 -5.051 1.952 1.00 85.56 111 GLY A CA 1
ATOM 921 C C . GLY A 1 111 ? 7.298 -5.647 1.294 1.00 85.56 111 GLY A C 1
ATOM 922 O O . GLY A 1 111 ? 7.317 -6.040 0.132 1.00 85.56 111 GLY A O 1
ATOM 923 N N . ALA A 1 112 ? 6.173 -5.620 1.998 1.00 88.12 112 ALA A N 1
ATOM 924 C CA . ALA A 1 112 ? 4.866 -6.048 1.507 1.00 88.12 112 ALA A CA 1
ATOM 925 C C . ALA A 1 112 ? 4.276 -5.106 0.429 1.00 88.12 112 ALA A C 1
ATOM 927 O O . ALA A 1 112 ? 3.147 -5.290 -0.018 1.00 88.12 112 ALA A O 1
ATOM 928 N N . HIS A 1 113 ? 5.021 -4.084 -0.015 1.00 89.19 113 HIS A N 1
ATOM 929 C CA . HIS A 1 113 ? 4.541 -3.054 -0.943 1.00 89.19 113 HIS A CA 1
ATOM 930 C C . HIS A 1 113 ? 4.269 -3.596 -2.351 1.00 89.19 113 HIS A C 1
ATOM 932 O O . HIS A 1 113 ? 3.489 -2.981 -3.074 1.00 89.19 113 HIS A O 1
ATOM 938 N N . LEU A 1 114 ? 4.899 -4.712 -2.737 1.00 92.81 114 LEU A N 1
ATOM 939 C CA . LEU A 1 114 ? 4.693 -5.344 -4.045 1.00 92.81 114 LEU A CA 1
ATOM 940 C C . LEU A 1 114 ? 3.775 -6.564 -4.004 1.00 92.81 114 LEU A C 1
ATOM 942 O O . LEU A 1 114 ? 3.339 -7.002 -5.066 1.00 92.81 114 LEU A O 1
ATOM 946 N N . LEU A 1 115 ? 3.444 -7.075 -2.815 1.00 93.25 115 LEU A N 1
ATOM 947 C CA . LEU A 1 115 ? 2.479 -8.164 -2.682 1.00 93.25 115 LEU A CA 1
ATOM 948 C C . LEU A 1 115 ? 1.120 -7.742 -3.249 1.00 93.25 115 LEU A C 1
ATOM 950 O O . LEU A 1 115 ? 0.746 -6.575 -3.084 1.00 93.25 115 LEU A O 1
ATOM 954 N N . PRO A 1 116 ? 0.355 -8.642 -3.884 1.00 94.94 116 PRO A N 1
ATOM 955 C CA . PRO A 1 116 ? -1.046 -8.382 -4.191 1.00 94.94 116 PRO A CA 1
ATOM 956 C C . PRO A 1 116 ? -1.807 -7.900 -2.948 1.00 94.94 116 PRO A C 1
ATOM 958 O O . PRO A 1 116 ? -1.605 -8.404 -1.841 1.00 94.94 116 PRO A O 1
ATOM 961 N N . GLN A 1 117 ? -2.655 -6.890 -3.118 1.00 94.56 117 GLN A N 1
ATOM 962 C CA . GLN A 1 117 ? -3.503 -6.334 -2.059 1.00 94.56 117 GLN A CA 1
ATOM 963 C C . GLN A 1 117 ? -4.424 -7.386 -1.462 1.00 94.56 117 GLN A C 1
ATOM 965 O O . GLN A 1 117 ? -4.667 -7.374 -0.261 1.00 94.56 117 GLN A O 1
ATOM 970 N N . THR A 1 118 ? -4.879 -8.326 -2.279 1.00 95.56 118 THR A N 1
ATOM 971 C CA . THR A 1 118 ? -5.625 -9.515 -1.854 1.00 95.56 118 THR A CA 1
ATOM 972 C C . THR A 1 118 ? -4.926 -10.306 -0.748 1.00 95.56 118 THR A C 1
ATOM 974 O O . THR A 1 118 ? -5.599 -10.810 0.143 1.00 95.56 118 THR A O 1
ATOM 977 N N . GLY A 1 119 ? -3.589 -10.347 -0.736 1.00 93.06 119 GLY A N 1
ATOM 978 C CA . GLY A 1 119 ? -2.804 -10.983 0.327 1.00 93.06 119 GLY A CA 1
ATOM 979 C C . GLY A 1 119 ? -2.652 -10.142 1.601 1.00 93.06 119 GLY A C 1
ATOM 980 O O . GLY A 1 119 ? -2.179 -10.651 2.616 1.00 93.06 119 GLY A O 1
ATOM 981 N N . LEU A 1 120 ? -3.030 -8.862 1.567 1.00 92.12 120 LEU A N 1
ATOM 982 C CA . LEU A 1 120 ? -2.949 -7.933 2.700 1.00 92.12 120 LEU A CA 1
ATOM 983 C C . LEU A 1 120 ? -4.324 -7.603 3.286 1.00 92.12 120 LEU A C 1
ATOM 985 O O . LEU A 1 120 ? -4.428 -7.332 4.475 1.00 92.12 120 LEU A O 1
ATOM 989 N N . VAL A 1 121 ? -5.376 -7.621 2.472 1.00 93.94 121 VAL A N 1
ATOM 990 C CA . VAL A 1 121 ? -6.728 -7.218 2.862 1.00 93.94 121 VAL A CA 1
ATOM 991 C C . VAL A 1 121 ? -7.541 -8.452 3.262 1.00 93.94 121 VAL A C 1
ATOM 993 O O . VAL A 1 121 ? -7.809 -9.282 2.392 1.00 93.94 121 VAL A O 1
ATOM 996 N N . PRO A 1 122 ? -7.988 -8.583 4.528 1.00 93.12 122 PRO A N 1
ATOM 997 C CA . PRO A 1 122 ? -8.853 -9.690 4.944 1.00 93.12 122 PRO A CA 1
ATOM 998 C C . PRO A 1 122 ? -10.119 -9.783 4.089 1.00 93.12 122 PRO A C 1
ATOM 1000 O O . PRO A 1 122 ? -10.630 -8.752 3.650 1.00 93.12 122 PRO A O 1
ATOM 1003 N N . GLU A 1 123 ? -10.642 -10.989 3.855 1.00 92.69 123 GLU A N 1
ATOM 1004 C CA . GLU A 1 123 ? -11.809 -11.193 2.977 1.00 92.69 123 GLU A CA 1
ATOM 1005 C C . GLU A 1 123 ? -13.039 -10.410 3.455 1.00 92.69 123 GLU A C 1
ATOM 1007 O O . GLU A 1 123 ? -13.695 -9.730 2.674 1.00 92.69 123 GLU A O 1
ATOM 1012 N N . ALA A 1 124 ? -13.276 -10.415 4.768 1.00 92.00 124 ALA A N 1
ATOM 1013 C CA . ALA A 1 124 ? -14.401 -9.732 5.402 1.00 92.00 124 ALA A CA 1
ATOM 1014 C C . ALA A 1 124 ? -14.212 -8.210 5.580 1.00 92.00 124 ALA A C 1
ATOM 1016 O O . ALA A 1 124 ? -15.084 -7.551 6.149 1.00 92.00 124 ALA A O 1
ATOM 1017 N N . ALA A 1 125 ? -13.081 -7.637 5.154 1.00 94.69 125 ALA A N 1
ATOM 1018 C CA . ALA A 1 125 ? -12.820 -6.216 5.350 1.00 94.69 125 ALA A CA 1
ATOM 1019 C C . ALA A 1 125 ? -13.711 -5.350 4.452 1.00 94.69 125 ALA A C 1
ATOM 1021 O O . ALA A 1 125 ? -13.862 -5.602 3.256 1.00 94.69 125 ALA A O 1
ATOM 1022 N N . ARG A 1 126 ? -14.237 -4.250 5.002 1.00 96.25 126 ARG A N 1
ATOM 1023 C CA . ARG A 1 126 ? -14.881 -3.214 4.189 1.00 96.25 126 ARG A CA 1
ATOM 1024 C C . ARG A 1 126 ? -13.835 -2.537 3.299 1.00 96.25 126 ARG A C 1
ATOM 1026 O O . ARG A 1 126 ? -12.869 -1.966 3.800 1.00 96.25 126 ARG A O 1
ATOM 1033 N N . VAL A 1 127 ? -14.040 -2.573 1.987 1.00 95.69 127 VAL A N 1
ATOM 1034 C CA . VAL A 1 127 ? -13.102 -2.005 1.010 1.00 95.69 127 VAL A CA 1
ATOM 1035 C C . VAL A 1 127 ? -13.490 -0.572 0.643 1.00 95.69 127 VAL A C 1
ATOM 1037 O O . VAL A 1 127 ? -14.648 -0.297 0.330 1.00 95.69 127 VAL A O 1
ATOM 1040 N N . PHE A 1 128 ? -12.503 0.323 0.641 1.00 94.44 128 PHE A N 1
ATOM 1041 C CA . PHE A 1 128 ? -12.604 1.696 0.145 1.00 94.44 128 PHE A CA 1
ATOM 1042 C C . PHE A 1 128 ? -11.544 1.920 -0.936 1.00 94.44 128 PHE A C 1
ATOM 1044 O O . PHE A 1 128 ? -10.349 1.787 -0.669 1.00 94.44 128 PHE A O 1
ATOM 1051 N N . ARG A 1 129 ? -11.947 2.246 -2.165 1.00 92.62 129 ARG A N 1
ATOM 1052 C CA . ARG A 1 129 ? -10.983 2.532 -3.234 1.00 92.62 129 ARG A CA 1
ATOM 1053 C C . ARG A 1 129 ? -10.473 3.953 -3.081 1.00 92.62 129 ARG A C 1
ATOM 1055 O O . ARG A 1 129 ? -11.251 4.886 -2.920 1.00 92.62 129 ARG A O 1
ATOM 1062 N N . LEU A 1 130 ? -9.163 4.122 -3.150 1.00 89.06 130 LEU A N 1
ATOM 1063 C CA . LEU A 1 130 ? -8.526 5.424 -3.011 1.00 89.06 130 LEU A CA 1
ATOM 1064 C C . LEU A 1 130 ? -8.950 6.381 -4.137 1.00 89.06 130 LEU A C 1
ATOM 1066 O O . LEU A 1 130 ? -9.019 7.588 -3.923 1.00 89.06 130 LEU A O 1
ATOM 1070 N N . GLU A 1 131 ? -9.268 5.838 -5.313 1.00 87.88 131 GLU A N 1
ATOM 1071 C CA . GLU A 1 131 ? -9.796 6.571 -6.466 1.00 87.88 131 GLU A CA 1
ATOM 1072 C C . GLU A 1 131 ? -11.176 7.196 -6.209 1.00 87.88 131 GLU A C 1
ATOM 1074 O O . GLU A 1 131 ? -11.506 8.197 -6.838 1.00 87.88 131 GLU A O 1
ATOM 1079 N N . ASP A 1 132 ? -11.949 6.652 -5.263 1.00 89.00 132 ASP A N 1
ATOM 1080 C CA . ASP A 1 132 ? -13.256 7.190 -4.860 1.00 89.00 132 ASP A CA 1
ATOM 1081 C C . ASP A 1 132 ? -13.126 8.264 -3.756 1.00 89.00 132 ASP A C 1
ATOM 1083 O O . ASP A 1 132 ? -14.123 8.821 -3.293 1.00 89.00 132 ASP A O 1
ATOM 1087 N N . GLY A 1 133 ? -11.898 8.559 -3.314 1.00 87.44 133 GLY A N 1
ATOM 1088 C CA . GLY A 1 133 ? -11.612 9.436 -2.182 1.00 87.44 133 GLY A CA 1
ATOM 1089 C C . GLY A 1 133 ? -11.732 8.742 -0.819 1.00 87.44 133 GLY A C 1
ATOM 1090 O O . GLY A 1 133 ? -12.237 7.629 -0.682 1.00 87.44 133 GLY A O 1
ATOM 1091 N N . LEU A 1 134 ? -11.232 9.412 0.224 1.00 89.75 134 LEU A N 1
ATOM 1092 C CA . LEU A 1 134 ? -11.152 8.849 1.580 1.00 89.75 134 LEU A CA 1
ATOM 1093 C C . LEU A 1 134 ? -12.331 9.232 2.485 1.00 89.75 134 LEU A C 1
ATOM 1095 O O . LEU A 1 134 ? -12.536 8.600 3.517 1.00 89.75 134 LEU A O 1
ATOM 1099 N N . ASP A 1 135 ? -13.130 10.232 2.116 1.00 89.25 135 ASP A N 1
ATOM 1100 C CA . ASP A 1 135 ? -14.176 10.769 2.998 1.00 89.25 135 ASP A CA 1
ATOM 1101 C C . ASP A 1 135 ? -15.308 9.764 3.276 1.00 89.25 135 ASP A C 1
ATOM 1103 O O . ASP A 1 135 ? -15.951 9.817 4.326 1.00 89.25 135 ASP A O 1
ATOM 1107 N N . SER A 1 136 ? -15.505 8.781 2.392 1.00 91.69 136 SER A N 1
ATOM 1108 C CA . SER A 1 136 ? -16.465 7.684 2.580 1.00 91.69 136 SER A CA 1
ATOM 1109 C C . SER A 1 136 ? -16.114 6.752 3.751 1.00 91.69 136 SER A C 1
ATOM 1111 O O . SER A 1 136 ? -16.986 6.040 4.251 1.00 91.69 136 SER A O 1
ATOM 1113 N N . ILE A 1 137 ? -14.872 6.794 4.244 1.00 94.50 137 ILE A N 1
ATOM 1114 C CA . ILE A 1 137 ? -14.441 6.074 5.449 1.00 94.50 137 ILE A CA 1
ATOM 1115 C C . ILE A 1 137 ? -15.088 6.688 6.698 1.00 94.50 137 ILE A C 1
ATOM 1117 O O . ILE A 1 137 ? -15.377 5.981 7.662 1.00 94.50 137 ILE A O 1
ATOM 1121 N N . VAL A 1 138 ? -15.356 7.997 6.698 1.00 95.50 138 VAL A N 1
ATOM 1122 C CA . VAL A 1 138 ? -15.792 8.712 7.902 1.00 95.50 138 VAL A CA 1
ATOM 1123 C C . VAL A 1 138 ? -17.146 8.211 8.431 1.00 95.50 138 VAL A C 1
ATOM 1125 O O . VAL A 1 138 ? -17.206 7.887 9.616 1.00 95.50 138 VAL A O 1
ATOM 1128 N N . PRO A 1 139 ? -18.219 8.071 7.622 1.00 95.50 139 PRO A N 1
ATOM 1129 C CA . PRO A 1 139 ? -19.487 7.513 8.105 1.00 95.50 139 PRO A CA 1
ATOM 1130 C C . PRO A 1 139 ? -19.369 6.078 8.631 1.00 95.50 139 PRO A C 1
ATOM 1132 O O . PRO A 1 139 ? -20.080 5.696 9.556 1.00 95.50 139 PRO A O 1
ATOM 1135 N N . TYR A 1 140 ? -18.462 5.280 8.065 1.00 95.62 140 TYR A N 1
ATOM 1136 C CA . TYR A 1 140 ? -18.200 3.928 8.550 1.00 95.62 140 TYR A CA 1
ATOM 1137 C C . TYR A 1 140 ? -17.559 3.947 9.947 1.00 95.62 140 TYR A C 1
ATOM 1139 O O . TYR A 1 140 ? -17.986 3.210 10.836 1.00 95.62 140 TYR A O 1
ATOM 1147 N N . LEU A 1 141 ? -16.591 4.840 10.170 1.00 95.31 141 LEU A N 1
ATOM 1148 C CA . LEU A 1 141 ? -15.989 5.055 11.487 1.00 95.31 141 LEU A CA 1
ATOM 1149 C C . LEU A 1 141 ? -17.001 5.614 12.499 1.00 95.31 141 LEU A C 1
ATOM 1151 O O . LEU A 1 141 ? -16.987 5.190 13.650 1.00 95.31 141 LEU A O 1
ATOM 1155 N N . ASP A 1 142 ? -17.902 6.509 12.079 1.00 95.25 142 ASP A N 1
ATOM 1156 C CA . ASP A 1 142 ? -18.979 7.030 12.937 1.00 95.25 142 ASP A CA 1
ATOM 1157 C C . ASP A 1 142 ? -19.883 5.910 13.456 1.00 95.25 142 ASP A C 1
ATOM 1159 O O . ASP A 1 142 ? -20.206 5.871 14.641 1.00 95.25 142 ASP A O 1
ATOM 1163 N N . GLY A 1 143 ? -20.269 4.983 12.573 1.00 95.06 143 GLY A N 1
ATOM 1164 C CA . GLY A 1 143 ? -21.094 3.834 12.939 1.00 95.06 143 GLY A CA 1
ATOM 1165 C C . GLY A 1 143 ? -20.431 2.949 13.994 1.00 95.06 143 GLY A C 1
ATOM 1166 O O . GLY A 1 143 ? -21.109 2.466 14.896 1.00 95.06 143 GLY A O 1
ATOM 1167 N N . MET A 1 144 ? -19.105 2.788 13.928 1.00 92.56 144 MET A N 1
ATOM 1168 C CA . MET A 1 144 ? -18.347 2.039 14.938 1.00 92.56 144 MET A CA 1
ATOM 1169 C C . MET A 1 144 ? -18.161 2.819 16.244 1.00 92.56 144 MET A C 1
ATOM 1171 O O . MET A 1 144 ? -18.210 2.230 17.319 1.00 92.56 144 MET A O 1
ATOM 1175 N N . ALA A 1 145 ? -17.944 4.133 16.164 1.00 92.75 145 ALA A N 1
ATOM 1176 C CA . ALA A 1 145 ? -17.739 4.988 17.333 1.00 92.75 145 ALA A CA 1
ATOM 1177 C C . ALA A 1 145 ? -19.046 5.337 18.068 1.00 92.75 145 ALA A C 1
ATOM 1179 O O . ALA A 1 145 ? -19.007 5.800 19.208 1.00 92.75 145 ALA A O 1
ATOM 1180 N N . GLY A 1 146 ? -20.197 5.173 17.411 1.00 95.12 146 GLY A N 1
ATOM 1181 C CA . GLY A 1 146 ? -21.507 5.560 17.938 1.00 95.12 146 GLY A CA 1
ATOM 1182 C C . GLY A 1 146 ? -21.727 7.077 18.011 1.00 95.12 146 GLY A C 1
ATOM 1183 O O . GLY A 1 146 ? -22.681 7.524 18.642 1.00 95.12 146 GLY A O 1
ATOM 1184 N N . ASN A 1 147 ? -20.859 7.882 17.391 1.00 94.06 147 ASN A N 1
ATOM 1185 C CA . ASN A 1 147 ? -20.952 9.342 17.362 1.00 94.06 147 ASN A CA 1
ATOM 1186 C C . ASN A 1 147 ? -20.312 9.918 16.087 1.00 94.06 147 ASN A C 1
ATOM 1188 O O . ASN A 1 147 ? -19.734 9.198 15.272 1.00 94.06 147 ASN A O 1
ATOM 1192 N N . ARG A 1 148 ? -20.420 11.238 15.905 1.00 94.56 148 ARG A N 1
ATO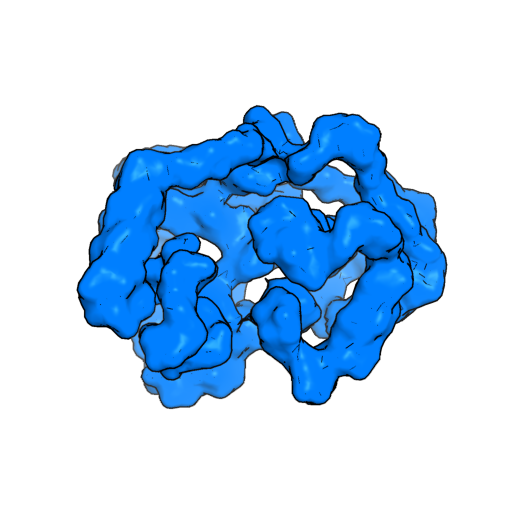M 1193 C CA . ARG A 1 148 ? -19.930 11.949 14.710 1.00 94.56 148 ARG A CA 1
ATOM 1194 C C . ARG A 1 148 ? -18.839 12.976 15.019 1.00 94.56 148 ARG A C 1
ATOM 1196 O O . ARG A 1 148 ? -18.523 13.787 14.147 1.00 94.56 148 ARG A O 1
ATOM 1203 N N . ASP A 1 149 ? -18.267 12.930 16.217 1.00 92.06 149 ASP A N 1
ATOM 1204 C CA . ASP A 1 149 ? -17.329 13.935 16.715 1.00 92.06 149 ASP A CA 1
ATOM 1205 C C . ASP A 1 149 ? -16.011 13.907 15.934 1.00 92.06 149 ASP A C 1
ATOM 1207 O O . ASP A 1 149 ? -15.563 12.846 15.501 1.00 92.06 149 ASP A O 1
ATOM 1211 N N . GLY A 1 150 ? -15.363 15.063 15.772 1.00 89.69 150 GLY A N 1
ATOM 1212 C CA . GLY A 1 150 ? -14.074 15.200 15.082 1.00 89.69 150 GLY A CA 1
ATOM 1213 C C . GLY A 1 150 ? -14.170 15.605 13.604 1.00 89.69 150 GLY A C 1
ATOM 1214 O O . GLY A 1 150 ? -15.234 15.950 13.087 1.00 89.69 150 GLY A O 1
ATOM 1215 N N . SER A 1 151 ? -13.019 15.607 12.919 1.00 90.75 151 SER A N 1
ATOM 1216 C CA . SER A 1 151 ? -12.922 16.047 11.519 1.00 90.75 151 SER A CA 1
ATOM 1217 C C . SER A 1 151 ? -13.775 15.183 10.585 1.00 90.75 151 SER A C 1
ATOM 1219 O O . SER A 1 151 ? -13.862 13.961 10.731 1.00 90.75 151 SER A O 1
ATOM 1221 N N . ARG A 1 152 ? -14.377 15.828 9.583 1.00 90.88 152 ARG A N 1
ATOM 1222 C CA . ARG A 1 152 ? -15.234 15.194 8.569 1.00 90.88 152 ARG A CA 1
ATOM 1223 C C . ARG A 1 152 ? -14.528 14.941 7.243 1.00 90.88 152 ARG A C 1
ATOM 1225 O O . ARG A 1 152 ? -15.135 14.377 6.341 1.00 90.88 152 ARG A O 1
ATOM 1232 N N . THR A 1 153 ? -13.265 15.339 7.160 1.00 88.88 153 THR A N 1
ATOM 1233 C CA . THR A 1 153 ? -12.437 15.223 5.965 1.00 88.88 153 THR A CA 1
ATOM 1234 C C . THR A 1 153 ? -11.141 14.529 6.335 1.00 88.88 153 THR A C 1
ATOM 1236 O O . THR A 1 153 ? -10.519 14.865 7.351 1.00 88.88 153 THR A O 1
ATOM 1239 N N . ILE A 1 154 ? -10.727 13.578 5.503 1.00 88.88 154 ILE A N 1
ATOM 1240 C CA . ILE A 1 154 ? -9.432 12.911 5.642 1.00 88.88 154 ILE A CA 1
ATOM 1241 C C . ILE A 1 154 ? -8.447 13.608 4.699 1.00 88.88 154 ILE A C 1
ATOM 1243 O O . ILE A 1 154 ? -8.508 13.397 3.487 1.00 88.88 154 ILE A O 1
ATOM 1247 N N . PRO A 1 155 ? -7.529 14.452 5.206 1.00 84.44 155 PRO A N 1
ATOM 1248 C CA . PRO A 1 155 ? -6.624 15.183 4.338 1.00 84.44 155 PRO A CA 1
ATOM 1249 C C . PRO A 1 155 ? -5.665 14.229 3.624 1.00 84.44 155 PRO A C 1
ATOM 1251 O O . PRO A 1 155 ? -5.010 13.374 4.232 1.00 84.44 155 PRO A O 1
ATOM 1254 N N . SER A 1 156 ? -5.519 14.436 2.321 1.00 77.25 156 SER A N 1
ATOM 1255 C CA . SER A 1 156 ? -4.494 13.786 1.512 1.00 77.25 156 SER A CA 1
ATOM 1256 C C . SER A 1 156 ? -3.094 14.155 2.020 1.00 77.25 156 SER A C 1
ATOM 1258 O O . SER A 1 156 ? -2.739 15.326 2.162 1.00 77.25 156 SER A O 1
ATOM 1260 N N . ARG A 1 157 ? -2.278 13.145 2.321 1.00 75.25 157 ARG A N 1
ATOM 1261 C CA . ARG A 1 157 ? -0.892 13.268 2.789 1.00 75.25 157 ARG A CA 1
ATOM 1262 C C . ARG A 1 157 ? 0.010 12.451 1.879 1.00 75.25 157 ARG A C 1
ATOM 1264 O O . ARG A 1 157 ? -0.395 11.410 1.373 1.00 75.25 157 ARG A O 1
ATOM 1271 N N . ASN A 1 158 ? 1.247 12.918 1.708 1.00 68.12 158 ASN A N 1
ATOM 1272 C CA . ASN A 1 158 ? 2.234 12.296 0.818 1.00 68.12 158 ASN A CA 1
ATOM 1273 C C . ASN A 1 158 ? 1.713 12.121 -0.623 1.00 68.12 158 ASN A C 1
ATOM 1275 O O . ASN A 1 158 ? 2.066 11.161 -1.304 1.00 68.12 158 ASN A O 1
ATOM 1279 N N . VAL A 1 159 ? 0.863 13.052 -1.069 1.00 63.00 159 VAL A N 1
ATOM 1280 C CA . VAL A 1 159 ? 0.408 13.148 -2.458 1.00 63.00 159 VAL A CA 1
ATOM 1281 C C . VAL A 1 159 ? 1.397 13.972 -3.278 1.00 63.00 159 VAL A C 1
ATOM 1283 O O . VAL A 1 159 ? 2.013 14.906 -2.767 1.00 63.00 159 VAL A O 1
ATOM 1286 N N . GLY A 1 160 ? 1.545 13.623 -4.553 1.00 58.41 160 GLY A N 1
ATOM 1287 C CA . GLY A 1 160 ? 2.398 14.338 -5.498 1.00 58.41 160 GLY A CA 1
ATOM 1288 C C . GLY A 1 160 ? 3.689 13.605 -5.865 1.00 58.41 160 GLY A C 1
ATOM 1289 O O . GLY A 1 160 ? 3.982 12.499 -5.405 1.00 58.41 160 GLY A O 1
ATOM 1290 N N . ARG A 1 161 ? 4.456 14.235 -6.757 1.00 57.44 161 ARG A N 1
ATOM 1291 C CA . ARG A 1 161 ? 5.702 13.679 -7.286 1.00 57.44 161 ARG A CA 1
ATOM 1292 C C . ARG A 1 161 ? 6.822 13.819 -6.264 1.00 57.44 161 ARG A C 1
ATOM 1294 O O . ARG A 1 161 ? 6.988 14.868 -5.648 1.00 57.44 161 ARG A O 1
ATOM 1301 N N . TRP A 1 162 ? 7.634 12.773 -6.141 1.00 61.97 162 TRP A N 1
ATOM 1302 C CA . TRP A 1 162 ? 8.841 12.796 -5.311 1.00 61.97 162 TRP A CA 1
ATOM 1303 C C . TRP A 1 162 ? 9.906 13.752 -5.871 1.00 61.97 162 TRP A C 1
ATOM 1305 O O . TRP A 1 162 ? 10.782 14.203 -5.133 1.00 61.97 162 TRP A O 1
ATOM 1315 N N . ARG A 1 163 ? 9.799 14.097 -7.163 1.00 61.09 163 ARG A N 1
ATOM 1316 C CA . ARG A 1 163 ? 10.601 15.100 -7.872 1.00 61.09 163 ARG A CA 1
ATOM 1317 C C . ARG A 1 163 ? 9.700 15.895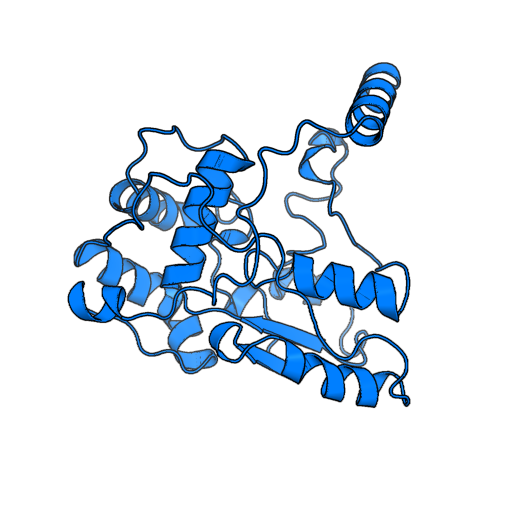 -8.817 1.00 61.09 163 ARG A C 1
ATOM 1319 O O . ARG A 1 163 ? 8.964 15.300 -9.596 1.00 61.09 163 ARG A O 1
ATOM 1326 N N . ALA A 1 164 ? 9.750 17.225 -8.744 1.00 60.56 164 ALA A N 1
ATOM 1327 C CA . ALA A 1 164 ? 8.842 18.105 -9.488 1.00 60.56 164 ALA A CA 1
ATOM 1328 C C . ALA A 1 164 ? 9.022 18.035 -11.018 1.00 60.56 164 ALA A C 1
ATOM 1330 O O . ALA A 1 164 ? 8.061 18.218 -11.756 1.00 60.56 164 ALA A O 1
ATOM 1331 N N . GLU A 1 165 ? 10.237 17.743 -11.480 1.00 69.00 165 GLU A N 1
ATOM 1332 C CA . GLU A 1 165 ? 10.621 17.804 -12.899 1.00 69.00 165 GLU A CA 1
ATOM 1333 C C . GLU A 1 165 ? 10.446 16.471 -13.643 1.00 69.00 165 GLU A C 1
ATOM 1335 O O . GLU A 1 165 ? 10.491 16.425 -14.869 1.00 69.00 165 GLU A O 1
ATOM 1340 N N . GLU A 1 166 ? 10.242 15.367 -12.922 1.00 76.12 166 GLU A N 1
ATOM 1341 C CA . GLU A 1 166 ? 10.217 14.037 -13.525 1.00 76.12 166 GLU A CA 1
ATOM 1342 C C . GLU A 1 166 ? 8.803 13.646 -13.946 1.00 76.12 166 GLU A C 1
ATOM 1344 O O . GLU A 1 166 ? 7.857 13.774 -13.167 1.00 76.12 166 GLU A O 1
ATOM 1349 N N . SER A 1 167 ? 8.659 13.157 -15.179 1.00 78.62 167 SER A N 1
ATOM 1350 C CA . SER A 1 167 ? 7.394 12.633 -15.699 1.00 78.62 167 SER A CA 1
ATOM 1351 C C . SER A 1 167 ? 7.017 11.298 -15.065 1.00 78.62 167 SER A C 1
ATOM 1353 O O . SER A 1 167 ? 7.874 10.536 -14.623 1.00 78.62 167 SER A O 1
ATOM 1355 N N . ALA A 1 168 ? 5.716 10.997 -15.032 1.00 78.12 168 ALA A N 1
ATOM 1356 C CA . ALA A 1 168 ? 5.266 9.670 -14.632 1.00 78.12 168 ALA A CA 1
ATOM 1357 C C . ALA A 1 168 ? 5.867 8.612 -15.581 1.00 78.12 168 ALA A C 1
ATOM 1359 O O . ALA A 1 168 ? 5.900 8.852 -16.797 1.00 78.12 168 ALA A O 1
ATOM 1360 N N . PRO A 1 169 ? 6.325 7.456 -15.065 1.00 86.94 169 PRO A N 1
ATOM 1361 C CA . PRO A 1 169 ? 6.882 6.414 -15.908 1.00 86.94 169 PRO A CA 1
ATOM 1362 C C . PRO A 1 169 ? 5.847 5.940 -16.924 1.00 86.94 169 PRO A C 1
ATOM 1364 O O . PRO A 1 169 ? 4.683 5.744 -16.580 1.00 86.94 169 PRO A O 1
ATOM 1367 N N . GLN A 1 170 ? 6.284 5.723 -18.162 1.00 90.00 170 GLN A N 1
ATOM 1368 C CA . GLN A 1 170 ? 5.441 5.142 -19.203 1.00 90.00 170 GLN A CA 1
ATOM 1369 C C . GLN A 1 170 ? 5.627 3.618 -19.194 1.00 90.00 170 GLN A C 1
ATOM 1371 O O . GLN A 1 170 ? 6.717 3.133 -19.527 1.00 90.00 170 GLN A O 1
ATOM 1376 N N . PRO A 1 171 ? 4.620 2.836 -18.761 1.00 93.31 171 PRO A N 1
ATOM 1377 C CA . PRO A 1 171 ? 4.724 1.387 -18.779 1.00 93.31 171 PRO A CA 1
ATOM 1378 C C . PRO A 1 171 ? 4.727 0.883 -20.225 1.00 93.31 171 PRO A C 1
ATOM 1380 O O . PRO A 1 171 ? 3.921 1.311 -21.045 1.00 93.31 171 PRO A O 1
ATOM 1383 N N . THR A 1 172 ? 5.627 -0.046 -20.538 1.00 95.69 172 THR A N 1
ATOM 1384 C CA . THR A 1 172 ? 5.594 -0.773 -21.818 1.00 95.69 172 THR A CA 1
ATOM 1385 C C . THR A 1 172 ? 4.461 -1.797 -21.832 1.00 95.69 172 THR A C 1
ATOM 1387 O O . THR A 1 172 ? 3.982 -2.205 -20.774 1.00 95.69 172 THR A O 1
ATOM 1390 N N . GLN A 1 173 ? 4.089 -2.292 -23.015 1.00 95.50 173 GLN A N 1
ATOM 1391 C CA . GLN A 1 173 ? 3.100 -3.367 -23.129 1.00 95.50 173 GLN A CA 1
ATOM 1392 C C . GLN A 1 173 ? 3.493 -4.608 -22.310 1.00 95.50 173 GLN A C 1
ATOM 1394 O O . GLN A 1 173 ? 2.695 -5.103 -21.525 1.00 95.50 173 GLN A O 1
ATOM 1399 N N . ALA A 1 174 ? 4.757 -5.037 -22.385 1.00 96.31 174 ALA A N 1
ATOM 1400 C CA . ALA A 1 174 ? 5.252 -6.179 -21.614 1.00 96.31 174 ALA A CA 1
ATOM 1401 C C . ALA A 1 174 ? 5.136 -5.974 -20.090 1.00 96.31 174 ALA A C 1
ATOM 1403 O O . ALA A 1 174 ? 4.867 -6.916 -19.344 1.00 96.31 174 ALA A O 1
ATOM 1404 N N . THR A 1 175 ? 5.327 -4.740 -19.616 1.00 96.88 175 THR A N 1
ATOM 1405 C CA . THR A 1 175 ? 5.114 -4.365 -18.210 1.00 96.88 175 THR A CA 1
ATOM 1406 C C . THR A 1 175 ? 3.639 -4.436 -17.835 1.00 96.88 175 THR A C 1
ATOM 1408 O O . THR A 1 175 ? 3.326 -4.940 -16.760 1.00 96.88 175 THR A O 1
ATOM 1411 N N . LEU A 1 176 ? 2.738 -3.962 -18.699 1.00 96.69 176 LEU A N 1
ATOM 1412 C CA . LEU A 1 176 ? 1.293 -4.025 -18.468 1.00 96.69 176 LEU A CA 1
ATOM 1413 C C . LEU A 1 176 ? 0.790 -5.470 -18.428 1.00 96.69 176 LEU A C 1
ATOM 1415 O O . LEU A 1 176 ? 0.053 -5.824 -17.512 1.00 96.69 176 LEU A O 1
ATOM 1419 N N . ASP A 1 177 ? 1.252 -6.319 -19.344 1.00 96.88 177 ASP A N 1
ATOM 1420 C CA . ASP A 1 177 ? 0.875 -7.734 -19.379 1.00 96.88 177 ASP A CA 1
ATOM 1421 C C . ASP A 1 177 ? 1.371 -8.471 -18.128 1.00 96.88 177 ASP A C 1
ATOM 1423 O O . ASP A 1 177 ? 0.652 -9.279 -17.538 1.00 96.88 177 ASP A O 1
ATOM 1427 N N . LEU A 1 178 ? 2.604 -8.190 -17.692 1.00 97.12 178 LEU A N 1
ATOM 1428 C CA . LEU A 1 178 ? 3.141 -8.739 -16.448 1.00 97.12 178 LEU A CA 1
ATOM 1429 C C . LEU A 1 178 ? 2.342 -8.259 -15.234 1.00 97.12 178 LEU A C 1
ATOM 1431 O O . LEU A 1 178 ? 2.013 -9.058 -14.363 1.00 97.12 178 LEU A O 1
ATOM 1435 N N . LEU A 1 179 ? 2.010 -6.971 -15.188 1.00 96.94 179 LEU A N 1
ATOM 1436 C CA . LEU A 1 179 ? 1.226 -6.370 -14.117 1.00 96.94 179 LEU A CA 1
ATOM 1437 C C . LEU A 1 179 ? -0.169 -6.997 -14.034 1.00 96.94 179 LEU A C 1
ATOM 1439 O O . LEU A 1 179 ? -0.612 -7.333 -12.937 1.00 96.94 179 LEU A O 1
ATOM 1443 N N . ALA A 1 180 ? -0.826 -7.206 -15.177 1.00 96.94 180 ALA A N 1
ATOM 1444 C CA . ALA A 1 180 ? -2.118 -7.880 -15.268 1.00 96.94 180 ALA A CA 1
ATOM 1445 C C . ALA A 1 180 ? -2.060 -9.304 -14.702 1.00 96.94 180 ALA A C 1
ATOM 1447 O O . ALA A 1 180 ? -2.959 -9.700 -13.968 1.00 96.94 180 ALA A O 1
ATOM 1448 N N . ARG A 1 181 ? -0.981 -10.051 -14.976 1.00 97.00 181 ARG A N 1
ATOM 1449 C CA . ARG A 1 181 ? -0.783 -11.399 -14.419 1.00 97.00 181 ARG A CA 1
ATOM 1450 C C . ARG A 1 181 ? -0.500 -11.383 -12.918 1.00 97.00 181 ARG A C 1
ATOM 1452 O O . ARG A 1 181 ? -1.156 -12.100 -12.174 1.00 97.00 181 ARG A O 1
ATOM 1459 N N . VAL A 1 182 ? 0.458 -10.568 -12.471 1.00 97.19 182 VAL A N 1
ATOM 1460 C CA . VAL A 1 182 ? 0.891 -10.514 -11.060 1.00 97.19 182 VAL A CA 1
ATOM 1461 C C . VAL A 1 182 ? -0.245 -10.065 -10.140 1.00 97.19 182 VAL A C 1
ATOM 1463 O O . VAL A 1 182 ? -0.383 -10.581 -9.035 1.00 97.19 182 VAL A O 1
ATOM 1466 N N . TYR A 1 183 ? -1.068 -9.118 -10.591 1.00 97.38 183 TYR A N 1
ATOM 1467 C CA . TYR A 1 183 ? -2.145 -8.533 -9.791 1.00 97.38 183 TYR A CA 1
ATOM 1468 C C . TYR A 1 183 ? -3.544 -8.961 -10.252 1.00 97.38 183 TYR A C 1
ATOM 1470 O O . TYR A 1 183 ? -4.512 -8.274 -9.940 1.00 97.38 183 TYR A O 1
ATOM 1478 N N . ALA A 1 184 ? -3.676 -10.088 -10.964 1.00 97.50 184 ALA A N 1
ATOM 1479 C CA . ALA A 1 184 ? -4.956 -10.576 -11.493 1.00 97.50 184 ALA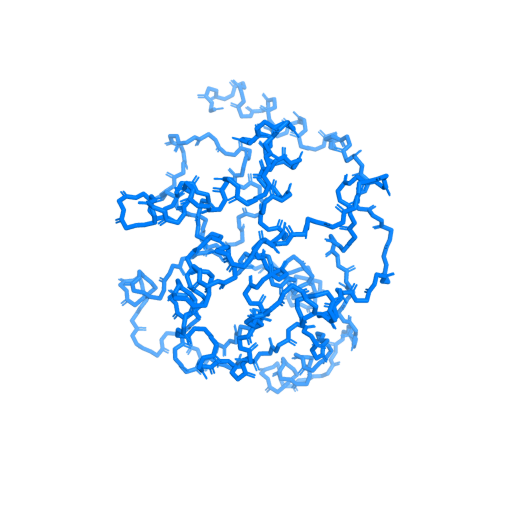 A CA 1
ATOM 1480 C C . ALA A 1 184 ? -6.054 -10.643 -10.416 1.00 97.50 184 ALA A C 1
ATOM 1482 O O . ALA A 1 184 ? -7.142 -10.104 -10.604 1.00 97.50 184 ALA A O 1
ATOM 1483 N N . ALA A 1 185 ? -5.726 -11.207 -9.250 1.00 96.88 185 ALA A N 1
ATOM 1484 C CA . ALA A 1 185 ? -6.655 -11.304 -8.126 1.00 96.88 185 ALA A CA 1
ATOM 1485 C C . ALA A 1 185 ? -7.070 -9.930 -7.571 1.00 96.88 185 ALA A C 1
ATOM 1487 O O . ALA A 1 185 ? -8.193 -9.771 -7.104 1.00 96.88 185 ALA A O 1
ATOM 1488 N N . ASP A 1 186 ? -6.186 -8.925 -7.609 1.00 97.19 186 ASP A N 1
ATOM 1489 C CA . ASP A 1 186 ? -6.532 -7.570 -7.162 1.00 97.19 186 ASP A CA 1
ATOM 1490 C C . ASP A 1 186 ? -7.513 -6.911 -8.138 1.00 97.19 186 ASP A C 1
ATOM 1492 O O . ASP A 1 186 ? -8.430 -6.214 -7.704 1.00 97.19 186 ASP A O 1
ATOM 1496 N N . PHE A 1 187 ? -7.318 -7.120 -9.445 1.00 96.94 187 PHE A N 1
ATOM 1497 C CA . PHE A 1 187 ? -8.233 -6.621 -10.471 1.00 96.94 187 PHE A CA 1
ATOM 1498 C C . PHE A 1 187 ? -9.632 -7.199 -10.287 1.00 96.94 187 PHE A C 1
ATOM 1500 O O . PHE A 1 187 ? -10.598 -6.444 -10.188 1.00 96.94 187 PHE A O 1
ATOM 1507 N N . GLU A 1 188 ? -9.713 -8.521 -10.153 1.00 97.19 188 GLU A N 1
ATOM 1508 C CA . GLU A 1 188 ? -10.966 -9.237 -9.936 1.00 97.19 188 GLU A CA 1
ATOM 1509 C C . GLU A 1 188 ? -11.644 -8.810 -8.627 1.00 97.19 188 GLU A C 1
ATOM 1511 O O . GLU A 1 188 ? -12.777 -8.328 -8.637 1.00 97.19 188 GLU A O 1
ATOM 1516 N N . ARG A 1 189 ? -10.939 -8.918 -7.493 1.00 97.06 189 ARG A N 1
ATOM 1517 C CA . ARG A 1 189 ? -11.536 -8.718 -6.165 1.00 97.06 189 ARG A CA 1
ATOM 1518 C C . ARG A 1 189 ? -11.976 -7.280 -5.911 1.00 97.06 189 ARG A C 1
ATOM 1520 O O . ARG A 1 189 ? -12.972 -7.058 -5.226 1.00 97.06 189 ARG A O 1
ATOM 1527 N N . PHE A 1 190 ? -11.235 -6.298 -6.418 1.00 96.06 190 PHE A N 1
ATOM 1528 C CA . PHE A 1 190 ? -11.504 -4.883 -6.136 1.00 96.06 190 PHE A CA 1
ATOM 1529 C C . PHE A 1 190 ? -12.199 -4.152 -7.291 1.00 96.06 190 PHE A C 1
ATOM 1531 O O . PHE A 1 190 ? -12.378 -2.933 -7.220 1.00 96.06 190 PHE A O 1
ATOM 1538 N N . GLY A 1 191 ? -12.623 -4.883 -8.329 1.00 94.69 191 GLY A N 1
ATOM 1539 C CA . GLY A 1 191 ? -13.381 -4.335 -9.455 1.00 94.69 191 GLY A CA 1
ATOM 1540 C C . GLY A 1 191 ? -12.579 -3.317 -10.263 1.00 94.69 191 GLY A C 1
ATOM 1541 O O . GLY A 1 191 ? -13.098 -2.257 -10.624 1.00 94.69 191 GLY A O 1
ATOM 1542 N N . TYR A 1 192 ? -11.295 -3.599 -10.489 1.00 94.06 192 TYR A N 1
ATOM 1543 C CA . TYR A 1 192 ? -10.447 -2.793 -11.358 1.00 94.06 192 TYR A CA 1
ATOM 1544 C C . TYR A 1 192 ? -10.329 -3.450 -12.732 1.00 94.06 192 TYR A C 1
ATOM 1546 O O . TYR A 1 192 ? -10.050 -4.638 -12.844 1.00 94.06 192 TYR A O 1
ATOM 1554 N N . GLU A 1 193 ? -10.441 -2.641 -13.782 1.00 91.06 193 GLU A N 1
ATOM 1555 C CA . GLU A 1 193 ? -10.189 -3.091 -15.149 1.00 91.06 193 GLU A CA 1
ATOM 1556 C C . GLU A 1 193 ? -8.684 -3.104 -15.454 1.00 91.06 193 GLU A C 1
ATOM 1558 O O . GLU A 1 193 ? -8.033 -2.055 -15.326 1.00 91.06 193 GLU A O 1
ATOM 1563 N N . PRO A 1 194 ? -8.112 -4.231 -15.917 1.00 87.19 194 PRO A N 1
ATOM 1564 C CA . PRO A 1 194 ? -6.731 -4.266 -16.371 1.00 87.19 194 PRO A CA 1
ATOM 1565 C C . PRO A 1 194 ? -6.501 -3.267 -17.511 1.00 87.19 194 PRO A C 1
ATOM 1567 O O . PRO A 1 194 ? -7.183 -3.275 -18.536 1.00 87.19 194 PRO A O 1
ATOM 1570 N N . LYS A 1 195 ? -5.495 -2.400 -17.373 1.00 84.00 195 LYS A N 1
ATOM 1571 C CA . LYS A 1 195 ? -5.068 -1.521 -18.470 1.00 84.00 195 LYS A CA 1
ATOM 1572 C C . LYS A 1 195 ? -4.116 -2.280 -19.380 1.00 84.00 195 LYS A C 1
ATOM 1574 O O . LYS A 1 195 ? -2.914 -2.306 -19.147 1.00 84.00 195 LYS A O 1
ATOM 1579 N N . LEU A 1 196 ? -4.679 -2.885 -20.422 1.00 81.38 196 LEU A N 1
ATOM 1580 C CA . LEU A 1 196 ? -3.952 -3.721 -21.381 1.00 81.38 196 LEU A CA 1
ATOM 1581 C C . LEU A 1 196 ? -3.271 -2.926 -22.507 1.00 81.38 196 LEU A C 1
ATOM 1583 O O . LEU A 1 196 ? -2.813 -3.525 -23.469 1.00 81.38 196 LEU A O 1
ATOM 1587 N N . SER A 1 197 ? -3.216 -1.593 -22.438 1.00 86.56 197 SER A N 1
ATOM 1588 C CA . SER A 1 197 ? -2.475 -0.779 -23.408 1.00 86.56 197 SER A CA 1
ATOM 1589 C C . SER A 1 197 ? -1.868 0.465 -22.768 1.00 86.56 197 SER A C 1
ATOM 1591 O O . SER A 1 197 ? -2.382 0.983 -21.772 1.00 86.56 197 SER A O 1
ATOM 1593 N N . VAL A 1 198 ? -0.786 0.974 -23.364 1.00 81.12 198 VAL A N 1
ATOM 1594 C CA . VAL A 1 198 ? -0.099 2.195 -22.901 1.00 81.12 198 VAL A CA 1
ATOM 1595 C C . VAL A 1 198 ? -1.048 3.396 -22.897 1.00 81.12 198 VAL A C 1
ATOM 1597 O O . VAL A 1 198 ? -1.091 4.152 -21.930 1.00 81.12 198 VAL A O 1
ATOM 1600 N N . ALA A 1 199 ? -1.873 3.530 -23.939 1.00 81.19 199 ALA A N 1
ATOM 1601 C CA . ALA A 1 199 ? -2.878 4.586 -24.024 1.00 81.19 199 ALA A CA 1
ATOM 1602 C C . ALA A 1 199 ? -3.907 4.485 -22.886 1.00 81.19 199 ALA A C 1
ATOM 1604 O O . ALA A 1 199 ? -4.218 5.482 -22.240 1.00 81.19 199 ALA A O 1
ATOM 1605 N N . ALA A 1 200 ? -4.392 3.277 -22.585 1.00 78.00 200 ALA A N 1
ATOM 1606 C CA . ALA A 1 200 ? -5.342 3.070 -21.498 1.00 78.00 200 ALA A CA 1
ATOM 1607 C C . ALA A 1 200 ? -4.706 3.349 -20.122 1.00 78.00 200 ALA A C 1
ATOM 1609 O O . ALA A 1 200 ? -5.356 3.926 -19.249 1.00 78.00 200 ALA A O 1
ATOM 1610 N N . ALA A 1 201 ? -3.433 2.996 -19.936 1.00 77.75 201 ALA A N 1
ATOM 1611 C CA . ALA A 1 201 ? -2.676 3.283 -18.721 1.00 77.75 201 ALA A CA 1
ATOM 1612 C C . ALA A 1 201 ? -2.499 4.792 -18.472 1.00 77.75 201 ALA A C 1
ATOM 1614 O O . ALA A 1 201 ? -2.598 5.233 -17.328 1.00 77.75 201 ALA A O 1
ATOM 1615 N N . ALA A 1 202 ? -2.311 5.585 -19.531 1.00 77.62 202 ALA A N 1
ATOM 1616 C CA . ALA A 1 202 ? -2.150 7.038 -19.440 1.00 77.62 202 ALA A CA 1
ATOM 1617 C C . ALA A 1 202 ? -3.411 7.780 -18.951 1.00 77.62 202 ALA A C 1
ATOM 1619 O O . ALA A 1 202 ? -3.312 8.915 -18.497 1.00 77.62 202 ALA A O 1
ATOM 1620 N N . THR A 1 203 ? -4.588 7.147 -19.028 1.00 79.00 203 THR A N 1
ATOM 1621 C CA . THR A 1 203 ? -5.875 7.737 -18.603 1.00 79.00 203 THR A CA 1
ATOM 1622 C C . THR A 1 203 ? -6.238 7.471 -17.146 1.00 79.00 203 THR A C 1
ATOM 1624 O O . THR A 1 203 ? -7.280 7.934 -16.684 1.00 79.00 203 THR A O 1
ATOM 1627 N N . LEU A 1 204 ? -5.426 6.699 -16.414 1.00 72.75 204 LEU A N 1
ATOM 1628 C CA . LEU A 1 204 ? -5.715 6.437 -15.010 1.00 72.75 204 LEU A CA 1
ATOM 1629 C C . LEU A 1 204 ? -5.664 7.745 -14.214 1.00 72.75 204 LEU A C 1
ATOM 1631 O O . LEU A 1 204 ? -4.707 8.507 -14.376 1.00 72.75 204 LEU A O 1
ATOM 1635 N N . PRO A 1 205 ? -6.658 7.998 -13.345 1.00 64.19 205 PRO A N 1
ATOM 1636 C CA . PRO A 1 205 ? -6.621 9.171 -12.496 1.00 64.19 205 PRO A CA 1
ATOM 1637 C C . PRO A 1 205 ? -5.361 9.104 -11.631 1.00 64.19 205 PRO A C 1
ATOM 1639 O O . PRO A 1 205 ? -5.136 8.132 -10.901 1.00 64.19 205 PRO A O 1
ATOM 1642 N N . ASP A 1 206 ? -4.524 10.140 -11.719 1.00 59.97 206 ASP A N 1
ATOM 1643 C CA . ASP A 1 206 ? -3.583 10.397 -10.638 1.00 59.97 206 ASP A CA 1
ATOM 1644 C C . ASP A 1 206 ? -4.405 10.778 -9.403 1.00 59.97 206 ASP A C 1
ATOM 1646 O O . ASP A 1 206 ? -5.528 11.282 -9.520 1.00 59.97 206 ASP A O 1
ATOM 1650 N N . LEU A 1 207 ? -3.870 10.535 -8.209 1.00 55.22 207 LEU A N 1
ATOM 1651 C CA . LEU A 1 207 ? -4.531 11.049 -7.014 1.00 55.22 207 LEU A CA 1
ATOM 1652 C C . LEU A 1 207 ? -4.647 12.555 -7.188 1.00 55.22 207 LEU A C 1
ATOM 1654 O O . LEU A 1 207 ? -3.635 13.201 -7.458 1.00 55.22 207 LEU A O 1
ATOM 1658 N N . SER A 1 208 ? -5.862 13.098 -7.062 1.00 42.38 208 SER A N 1
ATOM 1659 C CA . SER A 1 208 ? -6.082 14.539 -7.127 1.00 42.38 208 SER A CA 1
ATOM 1660 C C . SER A 1 208 ? -5.058 15.204 -6.211 1.00 42.38 208 SER A C 1
ATOM 1662 O O . SER A 1 208 ? -5.080 14.999 -4.993 1.00 42.38 208 SER A O 1
ATOM 1664 N N . ILE A 1 209 ? -4.107 15.923 -6.812 1.00 39.84 209 ILE A N 1
ATOM 1665 C CA . ILE A 1 209 ? -2.969 16.530 -6.124 1.00 39.84 209 ILE A CA 1
ATOM 1666 C C . ILE A 1 209 ? -3.494 17.766 -5.391 1.00 39.84 209 ILE A C 1
ATOM 1668 O O . ILE A 1 209 ? -3.241 18.902 -5.771 1.00 39.84 209 ILE A O 1
ATOM 1672 N N . SER A 1 210 ? -4.281 17.559 -4.341 1.00 33.12 210 SER A N 1
ATOM 1673 C CA . SER A 1 210 ? -4.644 18.599 -3.387 1.00 33.12 210 SER A CA 1
ATOM 1674 C C . SER A 1 210 ? -3.661 18.513 -2.222 1.00 33.12 210 SER A C 1
ATOM 1676 O O . SER A 1 210 ? -3.984 18.060 -1.124 1.00 33.12 210 SER A O 1
ATOM 1678 N N . GLY A 1 211 ? -2.403 18.847 -2.493 1.00 37.41 211 GLY A N 1
ATOM 1679 C CA . GLY A 1 211 ? -1.344 18.830 -1.495 1.00 37.41 211 GLY A CA 1
ATOM 1680 C C . GLY A 1 211 ? -0.013 19.241 -2.098 1.00 37.41 211 GLY A C 1
ATOM 1681 O O . GLY A 1 211 ? 0.293 18.897 -3.238 1.00 37.41 211 GLY A O 1
ATOM 1682 N N . ALA A 1 212 ? 0.780 19.996 -1.337 1.00 35.00 212 ALA A N 1
ATOM 1683 C CA . ALA A 1 212 ? 2.150 20.285 -1.732 1.00 35.00 212 ALA A CA 1
ATOM 1684 C C . ALA A 1 212 ? 2.918 18.95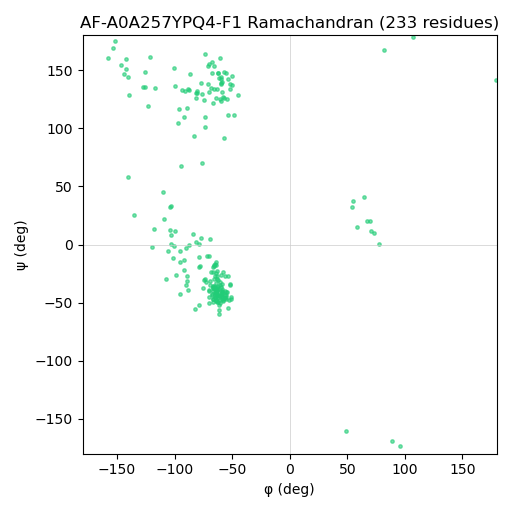8 -1.891 1.00 35.00 212 ALA A C 1
ATOM 1686 O O . ALA A 1 212 ? 2.726 18.066 -1.053 1.00 35.00 212 ALA A O 1
ATOM 1687 N N . PRO A 1 213 ? 3.785 18.819 -2.916 1.00 38.88 213 PRO A N 1
ATOM 1688 C CA . PRO A 1 213 ? 4.665 17.663 -3.018 1.00 38.88 213 PRO A CA 1
ATOM 1689 C C . PRO A 1 213 ? 5.390 17.474 -1.682 1.00 38.88 213 PRO A C 1
ATOM 1691 O O . PRO A 1 213 ? 5.689 18.473 -1.012 1.00 38.88 213 PRO A O 1
ATOM 1694 N N . PRO A 1 214 ? 5.659 16.226 -1.255 1.00 40.97 214 PRO A N 1
ATOM 1695 C CA . PRO A 1 214 ? 6.355 15.988 -0.004 1.00 40.97 214 PRO A CA 1
ATOM 1696 C C . PRO A 1 214 ? 7.657 16.789 -0.023 1.00 40.97 214 PRO A C 1
ATOM 1698 O O . PRO A 1 214 ? 8.561 16.514 -0.811 1.00 40.97 214 PRO A O 1
ATOM 1701 N N . SER A 1 215 ? 7.742 17.826 0.818 1.00 43.16 215 SER A N 1
ATOM 1702 C CA . SER A 1 215 ? 8.972 18.602 0.957 1.00 43.16 215 SER A CA 1
ATOM 1703 C C . SER A 1 215 ? 10.098 17.625 1.273 1.00 43.16 215 SER A C 1
ATOM 1705 O O . SER A 1 215 ? 9.864 16.690 2.046 1.00 43.16 215 SER A O 1
ATOM 1707 N N . VAL A 1 216 ? 11.303 17.839 0.735 1.00 42.22 216 VAL A N 1
ATOM 1708 C CA . VAL A 1 216 ? 12.501 17.110 1.173 1.00 42.22 216 VAL A CA 1
ATOM 1709 C C . VAL A 1 216 ? 12.647 17.349 2.675 1.00 42.22 216 VAL A C 1
ATOM 1711 O O . VAL A 1 216 ? 13.196 18.360 3.117 1.00 42.22 216 VAL A O 1
ATOM 1714 N N . ARG A 1 217 ? 12.069 16.457 3.483 1.00 42.88 217 ARG A N 1
ATOM 1715 C CA . ARG A 1 217 ? 11.941 16.667 4.918 1.00 42.88 217 ARG A CA 1
ATOM 1716 C C . ARG A 1 217 ? 13.332 16.460 5.491 1.00 42.88 217 ARG A C 1
ATOM 1718 O O . ARG A 1 217 ? 13.807 15.332 5.633 1.00 42.88 217 ARG A O 1
ATOM 1725 N N . ARG A 1 218 ? 14.033 17.559 5.785 1.00 50.41 218 ARG A N 1
ATOM 1726 C CA . ARG A 1 218 ? 15.207 17.498 6.658 1.00 50.41 218 ARG A CA 1
ATOM 1727 C C . ARG A 1 218 ? 14.734 16.826 7.940 1.00 50.41 218 ARG A C 1
ATOM 1729 O O . ARG A 1 218 ? 13.767 17.297 8.531 1.00 50.41 218 ARG A O 1
ATOM 1736 N N . ARG A 1 219 ? 15.408 15.741 8.343 1.00 56.91 219 ARG A N 1
ATOM 1737 C CA . ARG A 1 219 ? 15.070 15.018 9.578 1.00 56.91 219 ARG A CA 1
ATOM 1738 C C . ARG A 1 219 ? 14.835 16.010 10.701 1.00 56.91 219 ARG A C 1
ATOM 1740 O O . ARG A 1 219 ? 15.698 16.882 10.902 1.00 56.91 219 ARG A O 1
ATOM 1747 N N . SER A 1 220 ? 13.705 15.876 11.381 1.00 64.31 220 SER A N 1
ATOM 1748 C CA . SER A 1 220 ? 13.347 16.755 12.487 1.00 64.31 220 SER A CA 1
ATOM 1749 C C . SER A 1 220 ? 14.399 16.654 13.593 1.00 64.31 220 SER A C 1
ATOM 1751 O O . SER A 1 220 ? 15.173 15.694 13.671 1.00 64.31 220 SER A O 1
ATOM 1753 N N . PHE A 1 221 ? 14.443 17.654 14.471 1.00 69.81 221 PHE A N 1
ATOM 1754 C CA . PHE A 1 221 ? 15.303 17.593 15.648 1.00 69.81 221 PHE A CA 1
ATOM 1755 C C . PHE A 1 221 ? 15.013 16.339 16.490 1.00 69.81 221 PHE A C 1
ATOM 1757 O O . PHE A 1 221 ? 15.949 15.652 16.889 1.00 69.81 221 PHE A O 1
ATOM 1764 N N . SER A 1 222 ? 13.736 15.978 16.659 1.00 60.81 222 SER A N 1
ATOM 1765 C CA . SER A 1 222 ? 13.328 14.770 17.384 1.00 60.81 222 SER A CA 1
ATOM 1766 C C . SER A 1 222 ? 13.817 13.483 16.714 1.00 60.81 222 SER A C 1
ATOM 1768 O O . SER A 1 222 ? 14.355 12.620 17.395 1.00 60.81 222 SER A O 1
ATOM 1770 N N . GLU A 1 223 ? 13.747 13.365 15.388 1.00 65.75 223 GLU A N 1
ATOM 1771 C CA . GLU A 1 223 ? 14.257 12.194 14.656 1.00 65.75 223 GLU A CA 1
ATOM 1772 C C . GLU A 1 223 ? 15.784 12.063 14.759 1.00 65.75 223 GLU A C 1
ATOM 1774 O O . GLU A 1 223 ? 16.324 10.956 14.833 1.00 65.75 223 GLU A O 1
ATOM 1779 N N . ARG A 1 224 ? 16.505 13.192 14.780 1.00 76.19 224 ARG A N 1
ATOM 1780 C CA . ARG A 1 224 ? 17.960 13.206 15.008 1.00 76.19 224 ARG A CA 1
ATOM 1781 C C . ARG A 1 224 ? 18.303 12.840 16.446 1.00 76.19 224 ARG A C 1
ATOM 1783 O O . ARG A 1 224 ? 19.270 12.114 16.660 1.00 76.19 224 ARG A O 1
ATOM 1790 N N . LEU A 1 225 ? 17.517 13.321 17.406 1.00 72.44 225 LEU A N 1
ATOM 1791 C CA . LEU A 1 225 ? 17.694 13.043 18.825 1.00 72.44 225 LEU A CA 1
ATOM 1792 C C . LEU A 1 225 ? 17.433 11.567 19.132 1.00 72.44 225 LEU A C 1
ATOM 1794 O O . LEU A 1 225 ? 18.304 10.926 19.704 1.00 72.44 225 LEU A O 1
ATOM 1798 N N . VAL A 1 226 ? 16.312 11.003 18.668 1.00 71.81 226 VAL A N 1
ATOM 1799 C CA . VAL A 1 226 ? 15.982 9.573 18.813 1.00 71.81 226 VAL A CA 1
ATOM 1800 C C . VAL A 1 226 ? 17.081 8.708 18.208 1.00 71.81 226 VAL A C 1
ATOM 1802 O O . VAL A 1 226 ? 17.572 7.792 18.858 1.00 71.81 226 VAL A O 1
ATOM 1805 N N . ARG A 1 227 ? 17.559 9.044 17.005 1.00 69.94 227 ARG A N 1
ATOM 1806 C CA . ARG A 1 227 ? 18.660 8.308 16.374 1.00 69.94 227 ARG A CA 1
ATOM 1807 C C . ARG A 1 227 ? 19.969 8.415 17.162 1.00 69.94 227 ARG A C 1
ATOM 1809 O O . ARG A 1 227 ? 20.684 7.426 17.280 1.00 69.94 227 ARG A O 1
ATOM 1816 N N . ASN A 1 228 ? 20.305 9.597 17.674 1.00 73.75 228 ASN A N 1
ATOM 1817 C CA . ASN A 1 228 ? 21.499 9.783 18.500 1.00 73.75 228 ASN A CA 1
ATOM 1818 C C . ASN A 1 228 ? 21.389 9.038 19.835 1.00 73.75 228 ASN A C 1
ATOM 1820 O O . ASN A 1 228 ? 22.386 8.486 20.291 1.00 73.75 228 ASN A O 1
ATOM 1824 N N . LEU A 1 229 ? 20.200 8.998 20.439 1.00 72.81 229 LEU A N 1
ATOM 1825 C CA . LEU A 1 229 ? 19.925 8.250 21.664 1.00 72.81 229 LEU A CA 1
ATOM 1826 C C . LEU A 1 229 ? 20.025 6.743 21.424 1.00 72.81 229 LEU A C 1
ATOM 1828 O O . LEU A 1 229 ? 20.744 6.081 22.163 1.00 72.81 229 LEU A O 1
ATOM 1832 N N . MET A 1 230 ? 19.419 6.222 20.353 1.00 71.62 230 MET A N 1
ATOM 1833 C CA . MET A 1 230 ? 19.559 4.814 19.956 1.00 71.62 230 MET A CA 1
ATOM 1834 C C . MET A 1 230 ? 21.029 4.453 19.719 1.00 71.62 230 MET A C 1
ATOM 1836 O O . MET A 1 230 ? 21.554 3.545 20.357 1.00 71.62 230 MET A O 1
ATOM 1840 N N . LYS A 1 231 ? 21.752 5.270 18.943 1.00 70.75 231 LYS A N 1
ATOM 1841 C CA . LYS A 1 231 ? 23.183 5.061 18.684 1.00 70.75 231 LYS A CA 1
ATOM 1842 C C . LYS A 1 231 ? 24.028 5.064 19.967 1.00 70.75 231 LYS A C 1
ATOM 1844 O O . LYS A 1 231 ? 24.975 4.291 20.068 1.00 70.75 231 LYS A O 1
ATOM 1849 N N . ARG A 1 232 ? 23.710 5.927 20.941 1.00 71.88 232 ARG A N 1
ATOM 1850 C CA . ARG A 1 232 ? 24.394 5.981 22.250 1.00 71.88 232 ARG A CA 1
ATOM 1851 C C . ARG A 1 232 ? 24.020 4.820 23.170 1.00 71.88 232 ARG A C 1
ATOM 1853 O O . ARG A 1 232 ? 24.861 4.401 23.953 1.00 71.88 232 ARG A O 1
ATOM 1860 N N . ALA A 1 233 ? 22.811 4.281 23.046 1.00 71.50 233 ALA A N 1
ATOM 1861 C CA . ALA A 1 233 ? 22.354 3.097 23.772 1.00 71.50 233 ALA A CA 1
ATOM 1862 C C . ALA A 1 233 ? 22.905 1.780 23.192 1.00 71.50 233 ALA A C 1
ATOM 1864 O O . ALA A 1 233 ? 22.502 0.702 23.619 1.00 71.50 233 ALA A O 1
ATOM 1865 N N . GLY A 1 234 ? 23.802 1.847 22.198 1.00 59.31 234 GLY A N 1
ATOM 1866 C CA . GLY A 1 234 ? 24.292 0.665 21.494 1.00 59.31 234 GLY A CA 1
ATOM 1867 C C . GLY A 1 234 ? 23.208 -0.015 20.661 1.00 59.31 234 GLY A C 1
ATOM 1868 O O . GLY A 1 234 ? 23.365 -1.193 20.339 1.00 59.31 234 GLY A O 1
ATOM 1869 N N . MET A 1 235 ? 22.135 0.713 20.321 1.00 47.66 235 MET A N 1
ATOM 1870 C CA . MET A 1 235 ? 21.010 0.251 19.515 1.00 47.66 235 MET A CA 1
ATOM 1871 C C . MET A 1 235 ? 21.181 0.663 18.053 1.00 47.66 235 MET A C 1
ATOM 1873 O O . MET A 1 235 ? 21.192 1.875 17.746 1.00 47.66 235 MET A O 1
#

Sequence (235 aa):
MPIFGGTSVENYLTERFGPLAFNEHQRHLTPDRFRWSVESANHIPVAQLDRLFPPGWFASSFATVRHPLPRLVSAFFFWRDFMKRIPLSAEFNAWFQKAAAELDTAPYRYGAHLLPQTGLVPEAARVFRLEDGLDSIVPYLDGMAGNRDGSRTIPSRNVGRWRAEESAPQPTQATLDLLARVYAADFERFGYEPKLSVAAAATLPDLSISGAPPSVRRRSFSERLVRNLMKRAGM

Mean predicted aligned error: 7.66 Å

Solvent-accessible surface area (backbone atoms only — not comparable to full-atom values): 14368 Å² total; per-residue (Å²): 78,74,82,35,51,35,69,22,54,52,50,46,46,32,76,63,76,40,88,64,83,67,69,52,92,60,49,92,75,54,52,74,92,77,46,96,52,96,62,54,69,53,46,54,35,37,83,55,46,64,72,75,42,64,90,77,70,63,90,71,57,68,41,57,38,60,61,68,65,68,38,49,56,50,44,51,47,43,37,28,70,73,66,60,77,38,64,89,86,61,51,66,57,67,49,49,58,53,52,59,74,34,39,89,84,45,49,56,77,70,37,61,61,74,48,48,57,62,52,49,46,54,88,86,34,48,79,41,47,50,90,78,45,59,48,76,51,48,66,57,51,23,67,74,70,76,48,78,82,65,84,80,65,55,62,70,49,85,36,61,55,92,48,92,88,63,75,82,82,80,60,46,60,71,47,32,56,49,49,45,62,73,34,40,64,38,28,65,76,68,74,43,81,76,49,84,39,53,73,56,52,72,66,57,82,69,76,81,68,70,47,74,46,60,66,88,72,70,77,47,70,64,58,52,48,53,50,52,51,33,54,71,70,78,86

Foldseek 3Di:
DPQLLLVLVQVQCCQFPNDDPQDPVPVLLPDPVPDPDLARPSFDWPVVVCVVDPPPNDVAAADEDEDLVLLLLSLVCCCCQVVVPDDPPDASQVVLVVVLVCCVPCVQPSYVSNAAVNRRGDPRHHYDYCLVPDLVVQVVVCVVVVHNDDDSHRDRDQADDSDPPDDRHQHDLVSLVSSCVRHVVVCVSVVNDRPNDSVSSVPDDRRPCPDDHPPPDDQDPVNVVVSVVCVVVVD

Nearest PDB structures (foldseek):
  5wbs-assembly3_F  TM=3.261E-01  e=7.356E+00  Homo sapiens

Radius of gyration: 18.46 Å; Cα contacts (8 Å, |Δi|>4): 241; chains: 1; bounding box: 46×37×48 Å